Protein AF-A0A2V7GHP2-F1 (afdb_monomer)

Nearest PDB structures (foldseek):
  1qu7-assembly1_A  TM=2.748E-01  e=6.107E+00  Escherichia coli

Foldseek 3Di:
DLQDCPPDPDPVSVVVNVLVVLVVVLVVLVCVLCVLVPNNPDDDDDAFPVVVVCVVCQVVDDVLVCLLVQLLVLLLVLLVLVLVLVCLCVVCVVPVPSSVSNNVSSLSSNQSSQQSNQVSVVVADPVSVVVNLVVNLVVLVVNLVSPPCDVVRDPSVVSSVCSSVDAPVVDDPVSVVSHDHPPVSPD

pLDDT: mean 87.15, std 10.33, range [48.88, 97.75]

Structure (mmCIF, N/CA/C/O backbone):
data_AF-A0A2V7GHP2-F1
#
_entry.id   AF-A0A2V7GHP2-F1
#
loop_
_atom_site.group_PDB
_atom_site.id
_atom_site.type_symbol
_atom_site.label_atom_id
_atom_site.label_alt_id
_atom_site.label_comp_id
_atom_site.label_asym_id
_atom_site.label_entity_id
_atom_site.label_seq_id
_atom_site.pdbx_PDB_ins_code
_atom_site.Cartn_x
_atom_site.Cartn_y
_atom_site.Cartn_z
_atom_site.occupancy
_atom_site.B_iso_or_equiv
_atom_site.auth_seq_id
_atom_site.auth_comp_id
_atom_site.auth_asym_id
_atom_site.auth_atom_id
_atom_site.pdbx_PDB_model_num
ATOM 1 N N . GLY A 1 1 ? 23.675 -11.929 -5.527 1.00 48.88 1 GLY A N 1
ATOM 2 C CA . GLY A 1 1 ? 23.362 -10.934 -4.486 1.00 48.88 1 GLY A CA 1
ATOM 3 C C . GLY A 1 1 ? 23.029 -9.629 -5.164 1.00 48.88 1 GLY A C 1
ATOM 4 O O . GLY A 1 1 ? 23.663 -9.312 -6.161 1.00 48.88 1 GLY A O 1
ATOM 5 N N . THR A 1 2 ? 22.012 -8.920 -4.693 1.00 55.50 2 THR A N 1
ATOM 6 C CA . THR A 1 2 ? 21.591 -7.634 -5.261 1.00 55.50 2 THR A CA 1
ATOM 7 C C . THR A 1 2 ? 22.578 -6.547 -4.776 1.00 55.50 2 THR A C 1
ATOM 9 O O . THR A 1 2 ? 22.763 -6.448 -3.565 1.00 55.50 2 THR A O 1
ATOM 12 N N . PRO A 1 3 ? 23.215 -5.739 -5.653 1.00 61.81 3 PRO A N 1
ATOM 13 C CA . PRO A 1 3 ? 24.333 -4.842 -5.295 1.00 61.81 3 PRO A CA 1
ATOM 14 C C . PRO A 1 3 ? 23.950 -3.754 -4.278 1.00 61.81 3 PRO A C 1
ATOM 16 O O . PRO A 1 3 ? 22.781 -3.378 -4.195 1.00 61.81 3 PRO A O 1
ATOM 19 N N . SER A 1 4 ? 24.905 -3.225 -3.511 1.00 79.69 4 SER A N 1
ATOM 20 C CA . SER A 1 4 ? 24.656 -2.065 -2.633 1.00 79.69 4 SER A CA 1
ATOM 21 C C . SER A 1 4 ? 24.368 -0.780 -3.437 1.00 79.69 4 SER A C 1
ATOM 23 O O . SER A 1 4 ? 24.469 -0.759 -4.667 1.00 79.69 4 SER A O 1
ATOM 25 N N . ILE A 1 5 ? 23.999 0.321 -2.770 1.00 81.56 5 ILE A N 1
ATOM 26 C CA . ILE A 1 5 ? 23.594 1.557 -3.462 1.00 81.56 5 ILE A CA 1
ATOM 27 C C . ILE A 1 5 ? 24.721 2.341 -4.169 1.00 81.56 5 ILE A C 1
ATOM 29 O O . ILE A 1 5 ? 24.547 2.708 -5.324 1.00 81.56 5 ILE A O 1
ATOM 33 N N . ALA A 1 6 ? 25.850 2.704 -3.558 1.00 84.81 6 ALA A N 1
ATOM 34 C CA . ALA A 1 6 ? 26.977 1.809 -3.375 1.00 84.81 6 ALA A CA 1
ATOM 35 C C . ALA A 1 6 ? 27.541 1.393 -4.743 1.00 84.81 6 ALA A C 1
ATOM 37 O O . ALA A 1 6 ? 28.169 2.158 -5.475 1.00 84.81 6 ALA A O 1
ATOM 38 N N . GLU A 1 7 ? 27.248 0.149 -5.082 1.00 86.12 7 GLU A N 1
ATOM 39 C CA . GLU A 1 7 ? 27.735 -0.557 -6.262 1.00 86.12 7 GLU A CA 1
ATOM 40 C C . GLU A 1 7 ? 26.733 -0.533 -7.430 1.00 86.12 7 GLU A C 1
ATOM 42 O O . GLU A 1 7 ? 26.947 -1.211 -8.437 1.00 86.12 7 GLU A O 1
ATOM 47 N N . SER A 1 8 ? 25.631 0.217 -7.311 1.00 84.88 8 SER A N 1
ATOM 48 C CA . SER A 1 8 ? 24.597 0.303 -8.347 1.00 84.88 8 SER A CA 1
ATOM 49 C C . SER A 1 8 ? 25.113 1.082 -9.560 1.00 84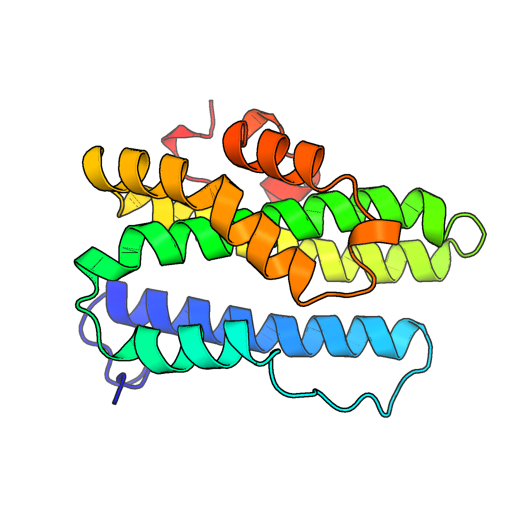.88 8 SER A C 1
ATOM 51 O O . SER A 1 8 ? 25.482 2.257 -9.459 1.00 84.88 8 SER A O 1
ATOM 53 N N . LYS A 1 9 ? 25.111 0.435 -10.727 1.00 88.31 9 LYS A N 1
ATOM 54 C CA . LYS A 1 9 ? 25.668 0.955 -11.986 1.00 88.31 9 LYS A CA 1
ATOM 55 C C . LYS A 1 9 ? 24.617 1.635 -12.854 1.00 88.31 9 LYS A C 1
ATOM 57 O O . LYS A 1 9 ? 24.959 2.469 -13.688 1.00 88.31 9 LYS A O 1
ATOM 62 N N . THR A 1 10 ? 23.346 1.298 -12.657 1.00 85.50 10 THR A N 1
ATOM 63 C CA . THR A 1 10 ? 22.227 1.835 -13.438 1.00 85.50 10 THR A CA 1
ATOM 64 C C . THR A 1 10 ? 21.238 2.599 -12.562 1.00 85.50 10 THR A C 1
ATOM 66 O O . THR A 1 10 ? 21.109 2.353 -11.362 1.00 85.50 10 THR A O 1
ATOM 69 N N . THR A 1 11 ? 20.490 3.519 -13.173 1.00 84.25 11 THR A N 1
ATOM 70 C CA . THR A 1 11 ? 19.401 4.240 -12.498 1.00 84.25 11 THR A CA 1
ATOM 71 C C . THR A 1 11 ? 18.350 3.278 -11.944 1.00 84.25 11 THR A C 1
ATOM 73 O O . THR A 1 11 ? 17.910 3.450 -10.813 1.00 84.25 11 THR A O 1
ATOM 76 N N . ASN A 1 12 ? 18.007 2.220 -12.684 1.00 79.62 12 ASN A N 1
ATOM 77 C CA . ASN A 1 12 ? 17.025 1.227 -12.242 1.00 79.62 12 ASN A CA 1
ATOM 78 C C . ASN A 1 12 ? 17.490 0.456 -10.999 1.00 79.62 12 ASN A C 1
ATOM 80 O O . ASN A 1 12 ? 16.686 0.196 -10.107 1.00 79.62 12 ASN A O 1
ATOM 84 N N . GLU A 1 13 ? 18.782 0.125 -10.901 1.00 79.25 13 GLU A N 1
ATOM 85 C CA . GLU A 1 13 ? 19.341 -0.504 -9.697 1.00 79.25 13 GLU A CA 1
ATOM 86 C C . GLU A 1 13 ? 19.253 0.425 -8.484 1.00 79.25 13 GLU A C 1
ATOM 88 O O . GLU A 1 13 ? 18.876 -0.029 -7.404 1.00 79.25 13 GLU A O 1
ATOM 93 N N . LYS A 1 14 ? 19.528 1.725 -8.668 1.00 83.38 14 LYS A N 1
ATOM 94 C CA . LYS A 1 14 ? 19.393 2.732 -7.604 1.00 83.38 14 LYS A CA 1
ATOM 95 C C . LYS A 1 14 ? 17.941 2.905 -7.167 1.00 83.38 14 LYS A C 1
ATOM 97 O O . LYS A 1 14 ? 17.670 2.843 -5.975 1.00 83.38 14 LYS A O 1
ATOM 102 N N . ILE A 1 15 ? 17.007 3.051 -8.109 1.00 83.19 15 ILE A N 1
ATOM 103 C CA . ILE A 1 15 ? 15.566 3.145 -7.816 1.00 83.19 15 ILE A CA 1
ATOM 104 C C . ILE A 1 15 ? 15.100 1.906 -7.043 1.00 83.19 15 ILE A C 1
ATOM 106 O O . ILE A 1 15 ? 14.440 2.029 -6.019 1.00 83.19 15 ILE A O 1
ATOM 110 N N . SER A 1 16 ? 15.519 0.710 -7.467 1.00 80.31 16 SER A N 1
ATOM 111 C CA . SER A 1 16 ? 15.202 -0.526 -6.746 1.00 80.31 16 SER A CA 1
ATOM 112 C C . SER A 1 16 ? 15.765 -0.557 -5.318 1.00 80.31 16 SER A C 1
ATOM 114 O O . SER A 1 16 ? 15.194 -1.254 -4.481 1.00 80.31 16 SER A O 1
ATOM 116 N N . ARG A 1 17 ? 16.871 0.148 -5.023 1.00 83.50 17 ARG A N 1
ATOM 117 C CA . ARG A 1 17 ? 17.386 0.289 -3.650 1.00 83.50 17 ARG A CA 1
ATOM 118 C C . ARG A 1 17 ? 16.545 1.238 -2.816 1.00 83.50 17 ARG A C 1
ATOM 120 O O . ARG A 1 17 ? 16.277 0.907 -1.671 1.00 83.50 17 ARG A O 1
ATOM 127 N N . TYR A 1 18 ? 16.157 2.382 -3.375 1.00 86.19 18 TYR A N 1
ATOM 128 C CA . TYR A 1 18 ? 15.305 3.339 -2.671 1.00 86.19 18 TYR A CA 1
ATOM 129 C C . TYR A 1 18 ? 13.958 2.719 -2.311 1.00 86.19 18 TYR A C 1
ATOM 131 O O . TYR A 1 18 ? 13.606 2.740 -1.140 1.00 86.19 18 TYR A O 1
ATOM 139 N N . HIS A 1 19 ? 13.320 2.031 -3.260 1.00 86.25 19 HIS A N 1
ATOM 140 C CA . HIS A 1 19 ? 12.099 1.268 -3.001 1.00 86.25 19 HIS A CA 1
ATOM 141 C C . HIS A 1 19 ? 12.289 0.258 -1.854 1.00 86.25 19 HIS A C 1
ATOM 143 O O . HIS A 1 19 ? 11.513 0.244 -0.914 1.00 86.25 19 HIS A O 1
ATOM 149 N N . LEU A 1 20 ? 13.385 -0.517 -1.833 1.00 84.00 20 LEU A N 1
ATOM 150 C CA . LEU A 1 20 ? 13.655 -1.437 -0.714 1.00 84.00 20 LEU A CA 1
ATOM 151 C C . LEU A 1 20 ? 13.844 -0.719 0.639 1.00 84.00 20 LEU A C 1
ATOM 153 O O . LEU A 1 20 ? 13.504 -1.275 1.682 1.00 84.00 20 LEU A O 1
ATOM 157 N N . CYS A 1 21 ? 14.421 0.483 0.645 1.00 85.50 21 CYS A N 1
ATOM 158 C CA . CYS A 1 21 ? 14.530 1.287 1.861 1.00 85.50 21 CYS A CA 1
ATOM 159 C C . CYS A 1 21 ? 13.159 1.796 2.331 1.00 85.50 21 CYS A C 1
ATOM 161 O O . CYS A 1 21 ? 12.923 1.818 3.536 1.00 85.50 21 CYS A O 1
ATOM 163 N N . GLU A 1 22 ? 12.270 2.175 1.410 1.00 89.38 22 GLU A N 1
ATOM 164 C CA . GLU A 1 22 ? 10.888 2.587 1.706 1.00 89.38 22 GLU A CA 1
ATOM 165 C C . GLU A 1 22 ? 10.101 1.431 2.344 1.00 89.38 22 GLU A C 1
ATOM 167 O O . GLU A 1 22 ? 9.563 1.605 3.436 1.00 89.38 22 GLU A O 1
ATOM 172 N N . GLU A 1 23 ? 10.190 0.217 1.789 1.00 87.31 23 GLU A N 1
ATOM 173 C CA . GLU A 1 23 ? 9.604 -0.996 2.395 1.00 87.31 23 GLU A CA 1
ATOM 174 C C . GLU A 1 23 ? 10.081 -1.220 3.843 1.00 87.31 23 GLU A C 1
ATOM 176 O O . GLU A 1 23 ? 9.317 -1.594 4.736 1.00 87.31 23 GLU A O 1
ATOM 181 N N . PHE A 1 24 ? 11.366 -0.966 4.121 1.00 85.25 24 PHE A N 1
ATOM 182 C CA . PHE A 1 24 ? 11.898 -1.062 5.483 1.00 85.25 24 PHE A CA 1
ATOM 183 C C . PHE A 1 24 ? 11.354 0.047 6.396 1.00 85.25 24 PHE A C 1
ATOM 185 O O . PHE A 1 24 ? 11.076 -0.191 7.576 1.00 85.25 24 PHE A O 1
ATOM 192 N N . CYS A 1 25 ? 11.175 1.258 5.866 1.00 89.06 25 CYS A N 1
ATOM 193 C CA . CYS A 1 25 ? 10.525 2.348 6.586 1.00 89.06 25 CYS A CA 1
ATOM 194 C C . CYS A 1 25 ? 9.072 2.003 6.941 1.00 89.06 25 CYS A C 1
ATOM 196 O O . CYS A 1 25 ? 8.649 2.325 8.052 1.00 89.06 25 CYS A O 1
ATOM 198 N N . HIS A 1 26 ? 8.337 1.295 6.080 1.00 93.75 26 HIS A N 1
ATOM 199 C CA . HIS A 1 26 ? 6.962 0.869 6.374 1.00 93.75 26 HIS A CA 1
ATOM 200 C C . HIS A 1 26 ? 6.893 -0.068 7.577 1.00 93.75 26 HIS A C 1
ATOM 202 O O . HIS A 1 26 ? 6.037 0.116 8.438 1.00 93.75 26 HIS A O 1
ATOM 208 N N . VAL A 1 27 ? 7.844 -0.998 7.728 1.00 89.50 27 VAL A N 1
ATOM 209 C CA . VAL A 1 27 ? 7.931 -1.862 8.926 1.00 89.50 27 VAL A CA 1
ATOM 210 C C . VAL A 1 27 ? 8.040 -1.026 10.205 1.00 89.50 27 VAL A C 1
ATOM 212 O O . VAL A 1 27 ? 7.376 -1.316 11.205 1.00 89.50 27 VAL A O 1
ATOM 215 N N . ARG A 1 28 ? 8.835 0.051 10.178 1.00 92.19 28 ARG A N 1
ATOM 216 C CA . ARG A 1 28 ? 8.920 1.001 11.297 1.00 92.19 28 ARG A CA 1
ATOM 217 C C . ARG A 1 28 ? 7.588 1.725 11.518 1.00 92.19 28 ARG A C 1
ATOM 219 O O . ARG A 1 28 ? 7.190 1.879 12.668 1.00 92.19 28 ARG A O 1
ATOM 226 N N . LEU A 1 29 ? 6.904 2.166 10.462 1.00 95.06 29 LEU A N 1
ATOM 227 C CA . LEU A 1 29 ? 5.612 2.855 10.576 1.00 95.06 29 LEU A CA 1
ATOM 228 C C . LEU A 1 29 ? 4.524 1.943 11.155 1.00 95.06 29 LEU A C 1
ATOM 230 O O . LEU A 1 29 ? 3.815 2.356 12.070 1.00 95.06 29 LEU A O 1
ATOM 234 N N . PHE A 1 30 ? 4.451 0.681 10.728 1.00 94.00 30 PHE A N 1
ATOM 235 C CA . PHE A 1 30 ? 3.553 -0.299 11.342 1.00 94.00 30 PHE A CA 1
ATOM 236 C C . PHE A 1 30 ? 3.884 -0.553 12.814 1.00 94.00 30 PHE A C 1
ATOM 238 O O . PHE A 1 30 ? 2.980 -0.670 13.639 1.00 94.00 30 PHE A O 1
ATOM 245 N N . HIS A 1 31 ? 5.169 -0.587 13.172 1.00 92.44 31 HIS A N 1
ATOM 246 C CA . HIS A 1 31 ? 5.562 -0.663 14.576 1.00 92.44 31 HIS A CA 1
ATOM 247 C C . HIS A 1 31 ? 5.062 0.551 15.376 1.00 92.44 31 HIS A C 1
ATOM 249 O O . HIS A 1 31 ? 4.515 0.390 16.463 1.00 92.44 31 HIS A O 1
ATOM 255 N N . GLU A 1 32 ? 5.160 1.762 14.828 1.00 94.75 32 GLU A N 1
ATOM 256 C CA . GLU A 1 32 ? 4.612 2.964 15.471 1.00 94.75 32 GLU A CA 1
ATOM 257 C C . GLU A 1 32 ? 3.070 2.953 15.554 1.00 94.75 32 GLU A C 1
ATOM 259 O O . GLU A 1 32 ? 2.507 3.450 16.534 1.00 94.75 32 GLU A O 1
ATOM 264 N N . ILE A 1 33 ? 2.375 2.315 14.602 1.00 95.56 33 ILE A N 1
ATOM 265 C CA . ILE A 1 33 ? 0.929 2.054 14.707 1.00 95.56 33 ILE A CA 1
ATOM 266 C C . ILE A 1 33 ? 0.639 1.180 15.935 1.00 95.56 33 ILE A C 1
ATOM 268 O O . ILE A 1 33 ? -0.208 1.545 16.746 1.00 95.56 33 ILE A O 1
ATOM 272 N N . PHE A 1 34 ? 1.373 0.082 16.147 1.00 94.06 34 PHE A N 1
ATOM 273 C CA . PHE A 1 34 ? 1.200 -0.755 17.344 1.00 94.06 34 PHE A CA 1
ATOM 274 C C . PHE A 1 34 ? 1.452 0.016 18.646 1.00 94.06 34 PHE A C 1
ATOM 276 O O . PHE A 1 34 ? 0.693 -0.112 19.611 1.00 94.06 34 PHE A O 1
ATOM 283 N N . ARG A 1 35 ? 2.470 0.878 18.664 1.00 93.94 35 ARG A N 1
ATOM 284 C CA . ARG A 1 35 ? 2.797 1.705 19.835 1.00 93.94 35 ARG A CA 1
ATOM 285 C C . ARG A 1 35 ? 1.736 2.749 20.163 1.00 93.94 35 ARG A C 1
ATOM 287 O O . ARG A 1 35 ? 1.611 3.116 21.329 1.00 93.94 35 ARG A O 1
ATOM 294 N N . THR A 1 36 ? 0.929 3.163 19.185 1.00 94.44 36 THR A N 1
ATOM 295 C CA . THR A 1 36 ? -0.254 4.012 19.428 1.00 94.44 36 THR A CA 1
ATOM 296 C C . THR A 1 36 ? -1.240 3.335 20.390 1.00 94.44 36 THR A C 1
ATOM 298 O O . THR A 1 36 ? -1.906 4.014 21.161 1.00 94.44 36 THR A O 1
ATOM 301 N N . PHE A 1 37 ? -1.263 1.998 20.418 1.00 94.06 37 PHE A N 1
ATOM 302 C CA . PHE A 1 37 ? -2.089 1.185 21.319 1.00 94.06 37 PHE A CA 1
ATOM 303 C C . PHE A 1 37 ? -1.303 0.591 22.498 1.00 94.06 37 PHE A C 1
ATOM 305 O O . PHE A 1 37 ? -1.755 -0.371 23.116 1.00 94.06 37 PHE A O 1
ATOM 312 N N . HIS A 1 38 ? -0.112 1.120 22.800 1.00 93.06 38 HIS A N 1
ATOM 313 C CA . HIS A 1 38 ? 0.788 0.602 23.842 1.00 93.06 38 HIS A CA 1
ATOM 314 C C . HIS A 1 38 ? 1.217 -0.864 23.638 1.00 93.06 38 HIS A C 1
ATOM 316 O O . HIS A 1 38 ? 1.559 -1.574 24.587 1.00 93.06 38 HIS A O 1
ATOM 322 N N . LEU A 1 39 ? 1.226 -1.333 22.387 1.00 91.88 39 LEU A N 1
ATOM 323 C CA . LEU A 1 39 ? 1.694 -2.668 22.024 1.00 91.88 39 LEU A CA 1
ATOM 324 C C . LEU A 1 39 ? 3.194 -2.630 21.688 1.00 91.88 39 LEU A C 1
ATOM 326 O O . LEU A 1 39 ? 3.600 -2.791 20.542 1.00 91.88 39 LEU A O 1
ATOM 330 N N . ASP A 1 40 ? 4.040 -2.427 22.701 1.00 88.62 40 ASP A N 1
ATOM 331 C CA . ASP A 1 40 ? 5.496 -2.241 22.525 1.00 88.62 40 ASP A CA 1
ATOM 332 C C . ASP A 1 40 ? 6.290 -3.543 22.287 1.00 88.62 40 ASP A C 1
ATOM 334 O O . ASP A 1 40 ? 7.514 -3.522 22.155 1.00 88.62 40 ASP A O 1
ATOM 338 N N . ARG A 1 41 ? 5.625 -4.704 22.309 1.00 85.06 41 ARG A N 1
ATOM 339 C CA . ARG A 1 41 ? 6.272 -6.031 22.271 1.00 85.06 41 ARG A CA 1
ATOM 340 C C . ARG A 1 41 ? 5.683 -6.949 21.206 1.00 85.06 41 ARG A C 1
ATOM 342 O O . ARG A 1 41 ? 5.621 -8.160 21.401 1.00 85.06 41 ARG A O 1
ATOM 349 N N . VAL A 1 42 ? 5.207 -6.375 20.105 1.00 82.31 42 VAL A N 1
ATOM 350 C CA . VAL A 1 42 ? 4.692 -7.164 18.983 1.00 82.31 42 VAL A CA 1
ATOM 351 C C . VAL A 1 42 ? 5.853 -7.876 18.298 1.00 82.31 42 VAL A C 1
ATOM 353 O O . VAL A 1 42 ? 6.819 -7.249 17.865 1.00 82.31 42 VAL A O 1
ATOM 356 N N . GLU A 1 43 ? 5.751 -9.197 18.194 1.00 81.19 43 GLU A N 1
ATOM 357 C CA . GLU A 1 43 ? 6.683 -10.002 17.415 1.00 81.19 43 GLU A CA 1
ATOM 358 C C . GLU A 1 43 ? 6.176 -10.142 15.981 1.00 81.19 43 GLU A C 1
ATOM 360 O O . GLU A 1 43 ? 5.043 -10.560 15.732 1.00 81.19 43 GLU A O 1
ATOM 365 N N . TRP A 1 44 ? 7.041 -9.821 15.023 1.00 75.75 44 TRP A N 1
ATOM 366 C CA . TRP A 1 44 ? 6.773 -10.070 13.615 1.00 75.75 44 TRP A CA 1
ATOM 367 C C . TRP A 1 44 ? 6.816 -11.571 13.346 1.00 75.75 44 TRP A C 1
ATOM 369 O O . TRP A 1 44 ? 7.875 -12.200 13.401 1.00 75.75 44 TRP A O 1
ATOM 379 N N . VAL A 1 45 ? 5.658 -12.153 13.046 1.00 75.12 45 VAL A N 1
ATOM 380 C CA . VAL A 1 45 ? 5.566 -13.562 12.663 1.00 75.12 45 VAL A CA 1
ATOM 381 C C . VAL A 1 45 ? 5.878 -13.742 11.173 1.00 75.12 45 VAL A C 1
ATOM 383 O O . VAL A 1 45 ? 5.604 -12.849 10.368 1.00 75.12 45 VAL A O 1
ATOM 386 N N . PRO A 1 46 ? 6.447 -14.892 10.765 1.00 68.56 46 PRO A N 1
ATOM 387 C CA . PRO A 1 46 ? 6.657 -15.186 9.355 1.00 68.56 46 PRO A CA 1
ATOM 388 C C . PRO A 1 46 ? 5.341 -15.160 8.574 1.00 68.56 46 PRO A C 1
ATOM 390 O O . PRO A 1 46 ? 4.289 -15.523 9.100 1.00 68.56 46 PRO A O 1
ATOM 393 N N . LEU A 1 47 ? 5.427 -14.813 7.287 1.00 66.12 47 LEU A N 1
ATOM 394 C CA . LEU A 1 47 ? 4.302 -14.904 6.357 1.00 66.12 47 LEU A CA 1
ATOM 395 C C . LEU A 1 47 ? 3.641 -16.292 6.407 1.00 66.12 47 LEU A C 1
ATOM 397 O O . LEU A 1 47 ? 4.311 -17.315 6.596 1.00 66.12 47 LEU A O 1
ATOM 401 N N . GLY A 1 48 ? 2.328 -16.323 6.161 1.00 68.19 48 GLY A N 1
ATOM 402 C CA . GLY A 1 48 ? 1.549 -17.554 6.034 1.00 68.19 48 GLY A CA 1
ATOM 403 C C . GLY A 1 48 ? 2.173 -18.557 5.055 1.00 68.19 48 GLY A C 1
ATOM 404 O O . GLY A 1 48 ? 2.967 -18.211 4.175 1.00 68.19 48 GLY A O 1
ATOM 405 N N . LYS A 1 49 ? 1.825 -19.843 5.199 1.00 71.38 49 LYS A N 1
ATOM 406 C CA . LYS A 1 49 ? 2.447 -20.955 4.446 1.00 71.38 49 LYS A CA 1
ATOM 407 C C . LYS A 1 49 ? 2.430 -20.745 2.926 1.00 71.38 49 LYS A C 1
ATOM 409 O O . LYS A 1 49 ? 3.350 -21.206 2.246 1.00 71.38 49 LYS A O 1
ATOM 414 N N . TRP A 1 50 ? 1.398 -20.086 2.398 1.00 68.19 50 TRP A N 1
ATOM 415 C CA . TRP A 1 50 ? 1.255 -19.822 0.970 1.00 68.19 50 TRP A CA 1
ATOM 416 C C . TRP A 1 50 ? 2.088 -18.628 0.524 1.00 68.19 50 TRP A C 1
ATOM 418 O O . TRP A 1 50 ? 2.925 -18.794 -0.370 1.00 68.19 50 TRP A O 1
ATOM 428 N N . MET A 1 51 ? 1.962 -17.478 1.192 1.00 67.50 51 MET A N 1
ATOM 429 C CA . MET A 1 51 ? 2.813 -16.322 0.894 1.00 67.50 51 MET A CA 1
ATOM 430 C C . MET A 1 51 ? 4.305 -16.638 1.050 1.00 67.50 51 MET A C 1
ATOM 432 O O . MET A 1 51 ? 5.093 -16.368 0.143 1.00 67.50 51 MET A O 1
ATOM 436 N N . GLY A 1 52 ? 4.701 -17.341 2.112 1.00 70.56 52 GLY A N 1
ATOM 437 C CA . GLY A 1 52 ? 6.088 -17.775 2.304 1.00 70.56 52 GLY A CA 1
ATOM 438 C C . GLY A 1 52 ? 6.617 -18.687 1.184 1.00 70.56 52 GLY A C 1
ATOM 439 O O . GLY A 1 52 ? 7.817 -18.687 0.898 1.00 70.56 52 GLY A O 1
ATOM 440 N N . ARG A 1 53 ? 5.744 -19.447 0.507 1.00 67.12 53 ARG A N 1
ATOM 441 C CA . ARG A 1 53 ? 6.114 -20.262 -0.662 1.00 67.12 53 ARG A CA 1
ATOM 442 C C . ARG A 1 53 ? 6.296 -19.398 -1.912 1.00 67.12 53 ARG A C 1
ATOM 444 O O . ARG A 1 53 ? 7.267 -19.608 -2.634 1.00 67.12 53 ARG A O 1
ATOM 451 N N . ILE A 1 54 ? 5.418 -18.421 -2.141 1.00 65.56 54 ILE A N 1
ATOM 452 C CA . ILE A 1 54 ? 5.520 -17.479 -3.269 1.00 65.56 54 ILE A CA 1
ATOM 453 C C . ILE A 1 54 ? 6.804 -16.653 -3.163 1.00 65.56 54 ILE A C 1
ATOM 455 O O . ILE A 1 54 ? 7.588 -16.624 -4.113 1.00 65.56 54 ILE A O 1
ATOM 459 N N . TYR A 1 55 ? 7.080 -16.084 -1.987 1.00 64.50 55 TYR A N 1
ATOM 460 C CA . TYR A 1 55 ? 8.287 -15.289 -1.735 1.00 64.50 55 TYR A CA 1
ATOM 461 C C . TYR A 1 55 ? 9.587 -16.076 -1.922 1.00 64.50 55 TYR A C 1
ATOM 463 O O . TYR A 1 55 ? 10.608 -15.501 -2.284 1.00 64.50 55 TYR A O 1
ATOM 471 N N . ARG A 1 56 ? 9.571 -17.398 -1.719 1.00 67.38 56 ARG A N 1
ATOM 472 C CA . ARG A 1 56 ? 10.746 -18.255 -1.945 1.00 67.38 56 ARG A CA 1
ATOM 473 C C . ARG A 1 56 ? 11.013 -18.521 -3.425 1.00 67.38 56 ARG A C 1
ATOM 475 O O . ARG A 1 56 ? 12.157 -18.735 -3.809 1.00 67.38 56 ARG A O 1
ATOM 482 N N . ILE A 1 57 ? 9.958 -18.541 -4.232 1.00 62.34 57 ILE A N 1
ATOM 483 C CA . ILE A 1 57 ? 10.016 -18.834 -5.667 1.00 62.34 57 ILE A CA 1
ATOM 484 C C . ILE A 1 57 ? 10.316 -17.554 -6.467 1.00 62.34 57 ILE A C 1
ATOM 486 O O . ILE A 1 57 ? 11.015 -17.602 -7.477 1.00 62.34 57 ILE A O 1
ATOM 490 N N . PHE A 1 58 ? 9.841 -16.405 -5.978 1.00 63.75 58 PHE A N 1
ATOM 491 C CA . PHE A 1 58 ? 9.984 -15.077 -6.585 1.00 63.75 58 PHE A CA 1
ATOM 492 C C . PHE A 1 58 ? 11.409 -14.717 -7.066 1.00 63.75 58 PHE A C 1
ATOM 494 O O . PHE A 1 58 ? 11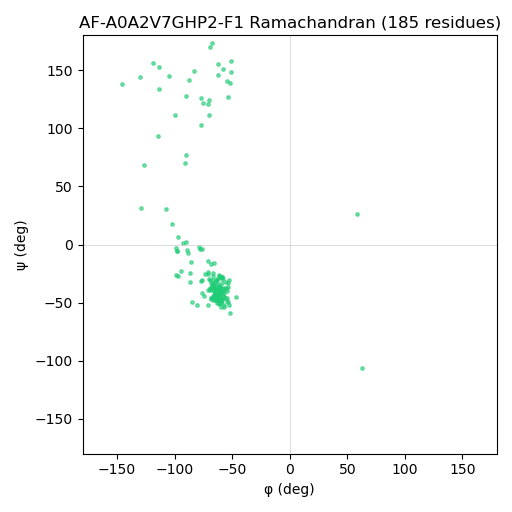.543 -14.248 -8.196 1.00 63.75 58 PHE A O 1
ATOM 501 N N . PRO A 1 59 ? 12.488 -14.957 -6.288 1.00 62.69 59 PRO A N 1
ATOM 502 C CA . PRO A 1 59 ? 13.853 -14.583 -6.673 1.00 62.69 59 PRO A CA 1
ATOM 503 C C . PRO A 1 59 ? 14.440 -15.426 -7.812 1.00 62.69 59 PRO A C 1
ATOM 505 O O . PRO A 1 59 ? 15.481 -15.070 -8.361 1.00 62.69 59 PRO A O 1
ATOM 508 N N . SER A 1 60 ? 13.822 -16.563 -8.142 1.00 61.19 60 SER A N 1
ATOM 509 C CA . SER A 1 60 ? 14.343 -17.517 -9.128 1.00 61.19 60 SER A CA 1
ATOM 510 C C . SER A 1 60 ? 13.888 -17.234 -10.562 1.00 61.19 60 SER A C 1
ATOM 512 O O . SER A 1 60 ? 14.339 -17.916 -11.481 1.00 61.19 60 SER A O 1
ATOM 514 N N . PHE A 1 61 ? 13.015 -16.245 -10.778 1.00 60.22 61 PHE A N 1
ATOM 515 C CA . PHE A 1 61 ? 12.455 -15.930 -12.092 1.00 60.22 61 PHE A CA 1
ATOM 516 C C . PHE A 1 61 ? 13.068 -14.660 -12.711 1.00 60.22 61 PHE A C 1
ATOM 518 O O . PHE A 1 61 ? 13.347 -13.692 -12.001 1.00 60.22 61 PHE A O 1
ATOM 525 N N . PRO A 1 62 ? 13.249 -14.616 -14.047 1.00 70.31 62 PRO A N 1
ATOM 526 C CA . PRO A 1 62 ? 13.674 -13.413 -14.760 1.00 70.31 62 PRO A CA 1
ATOM 527 C C . PRO A 1 62 ? 12.772 -12.204 -14.479 1.00 70.31 62 PRO A C 1
ATOM 529 O O . PRO A 1 62 ? 11.547 -12.324 -14.482 1.00 70.31 62 PRO A O 1
ATOM 532 N N . GLY A 1 63 ? 13.365 -11.013 -14.343 1.00 64.19 63 GLY A N 1
ATOM 533 C CA . GLY A 1 63 ? 12.641 -9.783 -13.989 1.00 64.19 63 GLY A CA 1
ATOM 534 C C . GLY A 1 63 ? 11.443 -9.464 -14.892 1.00 64.19 63 GLY A C 1
ATOM 535 O O . GLY A 1 63 ? 10.405 -9.058 -14.390 1.00 64.19 63 GLY A O 1
ATOM 536 N N . ALA A 1 64 ? 11.527 -9.744 -16.197 1.00 63.81 64 ALA A N 1
ATOM 537 C CA . ALA A 1 64 ? 10.418 -9.532 -17.136 1.00 63.81 64 ALA A CA 1
ATOM 538 C C . ALA A 1 64 ? 9.172 -10.393 -16.836 1.00 63.81 64 ALA A C 1
ATOM 540 O O . ALA A 1 64 ? 8.053 -9.966 -17.112 1.00 63.81 64 ALA A O 1
ATOM 541 N N . ILE A 1 65 ? 9.359 -11.585 -16.257 1.00 71.44 65 ILE A N 1
ATOM 542 C CA . ILE A 1 65 ? 8.268 -12.468 -15.813 1.00 71.44 65 ILE A CA 1
ATOM 543 C C . ILE A 1 65 ? 7.677 -11.956 -14.495 1.00 71.44 65 ILE A C 1
ATOM 545 O O . ILE A 1 65 ? 6.479 -12.086 -14.258 1.00 71.44 65 ILE A O 1
ATOM 549 N N . MET A 1 66 ? 8.509 -11.326 -13.666 1.00 80.56 66 MET A N 1
ATOM 550 C CA . MET A 1 66 ? 8.118 -10.822 -12.353 1.00 80.56 66 MET A CA 1
ATOM 551 C C . MET A 1 66 ? 7.505 -9.420 -12.387 1.00 80.56 66 MET A C 1
ATOM 553 O O . MET A 1 66 ? 6.854 -9.035 -11.422 1.00 80.56 66 MET A O 1
ATOM 557 N N . SER A 1 67 ? 7.640 -8.670 -13.486 1.00 85.06 67 SER A N 1
ATOM 558 C CA . SER A 1 67 ? 7.084 -7.315 -13.587 1.00 85.06 67 SER A CA 1
ATOM 559 C C . SER A 1 67 ? 5.557 -7.257 -13.407 1.00 85.06 67 SER A C 1
ATOM 561 O O . SER A 1 67 ? 5.114 -6.432 -12.606 1.00 85.06 67 SER A O 1
ATOM 563 N N . PRO A 1 68 ? 4.730 -8.098 -14.072 1.00 89.06 68 PRO A N 1
ATOM 564 C CA . PRO A 1 68 ? 3.287 -8.108 -13.826 1.00 89.06 68 PRO A CA 1
ATOM 565 C C . PRO A 1 68 ? 2.883 -8.466 -12.384 1.00 89.06 68 PRO A C 1
ATOM 567 O O . PRO A 1 68 ? 2.132 -7.686 -11.803 1.00 89.06 68 PRO A O 1
ATOM 570 N N . PRO A 1 69 ? 3.352 -9.572 -11.765 1.00 89.00 69 PRO A N 1
ATOM 571 C CA . PRO A 1 69 ? 2.963 -9.887 -10.393 1.00 89.00 69 PRO A CA 1
ATOM 572 C C . PRO A 1 69 ? 3.512 -8.874 -9.381 1.00 89.00 69 PRO A C 1
ATOM 574 O O . PRO A 1 69 ? 2.799 -8.550 -8.443 1.00 89.00 69 PRO A O 1
ATOM 577 N N . ALA A 1 70 ? 4.711 -8.311 -9.585 1.00 88.12 70 ALA A N 1
ATOM 578 C CA . ALA A 1 70 ? 5.222 -7.242 -8.722 1.00 88.12 70 ALA A CA 1
ATOM 579 C C . ALA A 1 70 ? 4.326 -5.995 -8.767 1.00 88.12 70 ALA A C 1
ATOM 581 O O . ALA A 1 70 ? 3.990 -5.456 -7.724 1.00 88.12 70 ALA A O 1
ATOM 582 N N . PHE A 1 71 ? 3.877 -5.579 -9.959 1.00 92.81 71 PH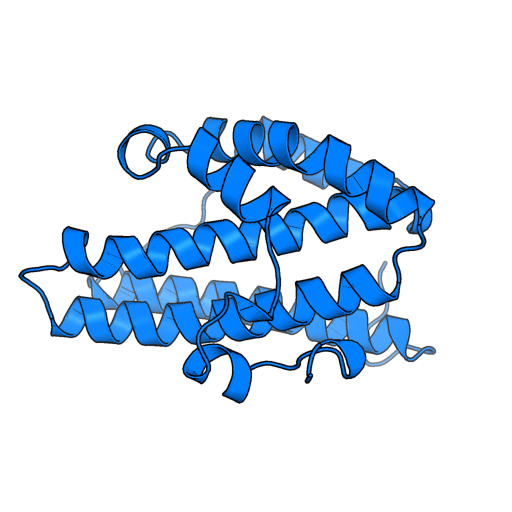E A N 1
ATOM 583 C CA . PHE A 1 71 ? 2.908 -4.485 -10.092 1.00 92.81 71 PHE A CA 1
ATOM 584 C C . PHE A 1 71 ? 1.588 -4.780 -9.363 1.00 92.81 71 PHE A C 1
ATOM 586 O O . PHE A 1 71 ? 1.038 -3.896 -8.714 1.00 92.81 71 PHE A O 1
ATOM 593 N N . VAL A 1 72 ? 1.076 -6.011 -9.469 1.00 94.25 72 VAL A N 1
ATOM 594 C CA . VAL A 1 72 ? -0.163 -6.401 -8.777 1.00 94.25 72 VAL A CA 1
ATOM 595 C C . VAL A 1 72 ? 0.019 -6.400 -7.262 1.00 94.25 72 VAL A C 1
ATOM 597 O O . VAL A 1 72 ? -0.925 -6.041 -6.569 1.00 94.25 72 VAL A O 1
ATOM 600 N N . THR A 1 73 ? 1.200 -6.752 -6.748 1.00 91.19 73 THR A N 1
ATOM 601 C CA . THR A 1 73 ? 1.493 -6.663 -5.312 1.00 91.19 73 THR A CA 1
ATOM 602 C C . THR A 1 73 ? 1.421 -5.221 -4.805 1.00 91.19 73 THR A C 1
ATOM 604 O O . THR A 1 73 ? 0.691 -5.006 -3.842 1.00 91.19 73 THR A O 1
ATOM 607 N N . GLU A 1 74 ? 2.053 -4.244 -5.476 1.00 93.88 74 GLU A N 1
ATOM 608 C CA . GLU A 1 74 ? 1.947 -2.830 -5.044 1.00 93.88 74 GLU A CA 1
ATOM 609 C C . GLU A 1 74 ? 0.483 -2.356 -5.105 1.00 93.88 74 GLU A C 1
ATOM 611 O O . GLU A 1 74 ? -0.046 -1.742 -4.185 1.00 93.88 74 GLU A O 1
ATOM 616 N N . LEU A 1 75 ? -0.228 -2.690 -6.193 1.00 95.75 75 LEU A N 1
ATOM 617 C CA . LEU A 1 75 ? -1.628 -2.290 -6.368 1.00 95.75 75 LEU A CA 1
ATOM 618 C C . LEU A 1 75 ? -2.538 -2.908 -5.298 1.00 95.75 75 LEU A C 1
ATOM 620 O O . LEU A 1 75 ? -3.476 -2.264 -4.823 1.00 95.75 75 LEU A O 1
ATOM 624 N N . MET A 1 76 ? -2.272 -4.159 -4.929 1.00 94.69 76 MET A N 1
ATOM 625 C CA . MET A 1 76 ? -2.958 -4.852 -3.847 1.00 94.69 76 MET A CA 1
ATOM 626 C C . MET A 1 76 ? -2.683 -4.176 -2.501 1.00 94.69 76 MET A C 1
ATOM 628 O O . MET A 1 76 ? -3.648 -3.919 -1.784 1.00 94.69 76 MET A O 1
ATOM 632 N N . GLY A 1 77 ? -1.421 -3.864 -2.181 1.00 93.25 77 GLY A N 1
ATOM 633 C CA . GLY A 1 77 ? -1.034 -3.150 -0.959 1.00 93.25 77 GLY A CA 1
ATOM 634 C C . GLY A 1 77 ? -1.733 -1.797 -0.856 1.00 93.25 77 GLY A C 1
ATOM 635 O O . GLY A 1 77 ? -2.491 -1.559 0.085 1.00 93.25 77 GLY A O 1
ATOM 636 N N . LEU A 1 78 ? -1.609 -0.974 -1.900 1.00 96.31 78 LEU A N 1
ATOM 637 C CA . LEU A 1 78 ? -2.289 0.316 -2.010 1.00 96.31 78 LEU A CA 1
ATOM 638 C C . LEU A 1 78 ? -3.805 0.200 -1.800 1.00 96.31 78 LEU A C 1
ATOM 640 O O . LEU A 1 78 ? -4.376 0.918 -0.980 1.00 96.31 78 LEU A O 1
ATOM 644 N N . THR A 1 79 ? -4.471 -0.704 -2.526 1.00 95.50 79 THR A N 1
ATOM 645 C CA . THR A 1 79 ? -5.932 -0.862 -2.416 1.00 95.50 79 THR A CA 1
ATOM 646 C C . THR A 1 79 ? -6.320 -1.311 -1.009 1.00 95.50 79 THR A C 1
ATOM 648 O O . THR A 1 79 ? -7.273 -0.793 -0.431 1.00 95.50 79 THR A O 1
ATOM 651 N N . PHE A 1 80 ? -5.562 -2.234 -0.421 1.00 95.31 80 PHE A N 1
ATOM 652 C CA . PHE A 1 80 ? -5.797 -2.705 0.937 1.00 95.31 80 PHE A CA 1
ATOM 653 C C . PHE A 1 80 ? -5.676 -1.573 1.966 1.00 95.31 80 PHE A C 1
ATOM 655 O O . PHE A 1 80 ? -6.579 -1.391 2.785 1.00 95.31 80 PHE A O 1
ATOM 662 N N . TYR A 1 81 ? -4.633 -0.745 1.881 1.00 96.19 81 TYR A N 1
ATOM 663 C CA . TYR A 1 81 ? -4.452 0.387 2.792 1.00 96.19 81 TYR A CA 1
ATOM 664 C C . TYR A 1 81 ? -5.502 1.486 2.604 1.00 96.19 81 TYR A C 1
ATOM 666 O O . TYR A 1 81 ? -5.963 2.050 3.594 1.00 96.19 81 TYR A O 1
ATOM 674 N N . LEU A 1 82 ? -5.966 1.742 1.376 1.00 95.62 82 LEU A N 1
ATOM 675 C CA . LEU A 1 82 ? -7.090 2.656 1.134 1.00 95.62 82 LEU A CA 1
ATOM 676 C C . LEU A 1 82 ? -8.387 2.165 1.796 1.00 95.62 82 LEU A C 1
ATOM 678 O O . LEU A 1 82 ? -9.178 2.971 2.287 1.00 95.62 82 LEU A O 1
ATOM 682 N N . HIS A 1 83 ? -8.617 0.850 1.825 1.00 95.56 83 HIS A N 1
ATOM 683 C CA . HIS A 1 83 ? -9.755 0.276 2.543 1.00 95.56 83 HIS A CA 1
ATOM 684 C C . HIS A 1 83 ? -9.575 0.372 4.060 1.00 95.56 83 HIS A C 1
ATOM 686 O O . HIS A 1 83 ? -10.537 0.705 4.751 1.00 95.56 83 HIS A O 1
ATOM 692 N N . ILE A 1 84 ? -8.359 0.151 4.575 1.00 95.81 84 ILE A N 1
ATOM 693 C CA . ILE A 1 84 ? -8.062 0.376 5.996 1.00 95.81 84 ILE A CA 1
ATOM 694 C C . ILE A 1 84 ? -8.332 1.834 6.373 1.00 95.81 84 ILE A C 1
ATOM 696 O O . ILE A 1 84 ? -9.036 2.051 7.352 1.00 95.81 84 ILE A O 1
ATOM 700 N N . ASP A 1 85 ? -7.856 2.820 5.602 1.00 95.69 85 ASP A N 1
ATOM 701 C CA . ASP A 1 85 ? -8.034 4.248 5.927 1.00 95.69 85 ASP A CA 1
ATOM 702 C C . ASP A 1 85 ? -9.511 4.622 6.129 1.00 95.69 85 ASP A C 1
ATOM 704 O O . ASP A 1 85 ? -9.841 5.372 7.051 1.00 95.69 85 ASP A O 1
ATOM 708 N N . ARG A 1 86 ? -10.408 4.045 5.315 1.00 94.12 86 ARG A N 1
ATOM 709 C CA . ARG A 1 86 ? -11.865 4.204 5.464 1.00 94.12 86 ARG A CA 1
ATOM 710 C C . ARG A 1 86 ? -12.387 3.519 6.728 1.00 94.12 86 ARG A C 1
ATOM 712 O O . ARG A 1 86 ? -13.138 4.129 7.482 1.00 94.12 86 ARG A O 1
ATOM 719 N N . LEU A 1 87 ? -11.956 2.284 6.991 1.00 95.19 87 LEU A N 1
ATOM 720 C CA . LEU A 1 87 ? -12.360 1.532 8.185 1.00 95.19 87 LEU A CA 1
ATOM 721 C C . LEU A 1 87 ? -11.937 2.208 9.492 1.00 95.19 87 LEU A C 1
ATOM 723 O O . LEU A 1 87 ? -12.607 2.020 10.505 1.00 95.19 87 LEU A O 1
ATOM 727 N N . LEU A 1 88 ? -10.870 3.016 9.490 1.00 95.81 88 LEU A N 1
ATOM 728 C CA . LEU A 1 88 ? -10.443 3.747 10.687 1.00 95.81 88 LEU A CA 1
ATOM 729 C C . LEU A 1 88 ? -11.549 4.659 11.246 1.00 95.81 88 LEU A C 1
ATOM 731 O O . LEU A 1 88 ? -11.586 4.878 12.456 1.00 95.81 88 LEU A O 1
ATOM 735 N N . ASP A 1 89 ? -12.454 5.180 10.407 1.00 95.50 89 ASP A N 1
ATOM 736 C CA . ASP A 1 89 ? -13.570 6.009 10.880 1.00 95.50 89 ASP A CA 1
ATOM 737 C C . ASP A 1 89 ? -14.599 5.215 11.686 1.00 95.50 89 ASP A C 1
ATOM 739 O O . ASP A 1 89 ? -15.175 5.761 12.628 1.00 95.50 89 ASP A O 1
ATOM 743 N N . GLU A 1 90 ? -14.795 3.942 11.344 1.00 94.19 90 GLU A N 1
ATOM 744 C CA . GLU A 1 90 ? -15.728 3.040 12.019 1.00 94.19 90 GLU A CA 1
ATOM 745 C C . GLU A 1 90 ? -15.084 2.397 13.251 1.00 94.19 90 GLU A C 1
ATOM 747 O O . GLU A 1 90 ? -15.646 2.446 14.345 1.00 94.19 90 GLU A O 1
ATOM 752 N N . VAL A 1 91 ? -13.880 1.839 13.093 1.00 92.88 91 VAL A N 1
ATOM 753 C CA . VAL A 1 91 ? -13.178 1.092 14.149 1.00 92.88 91 VAL A CA 1
ATOM 754 C C . VAL A 1 91 ? -12.789 2.002 15.313 1.00 92.88 91 VAL A C 1
ATOM 756 O O . VAL A 1 91 ? -12.953 1.618 16.467 1.00 92.88 91 VAL A O 1
ATOM 759 N N . PHE A 1 92 ? -12.332 3.223 15.024 1.00 95.38 92 PHE A N 1
ATOM 760 C CA . PHE A 1 92 ? -11.903 4.194 16.036 1.00 95.38 92 PHE A CA 1
ATOM 761 C C . PHE A 1 92 ? -12.900 5.346 16.199 1.00 95.38 92 PHE A C 1
ATOM 763 O O . PHE A 1 92 ? -12.517 6.470 16.537 1.00 95.38 92 PHE A O 1
ATOM 770 N N . ALA A 1 93 ? -14.194 5.088 15.972 1.00 95.44 93 ALA A N 1
ATOM 771 C CA . ALA A 1 93 ? -15.246 6.103 16.062 1.00 95.44 93 ALA A CA 1
ATOM 772 C C . ALA A 1 93 ? -15.271 6.825 17.425 1.00 95.44 93 ALA A C 1
ATOM 774 O O . ALA A 1 93 ? -15.583 8.014 17.495 1.00 95.44 93 ALA A O 1
ATOM 775 N N . THR A 1 94 ? -14.911 6.120 18.501 1.00 96.75 94 THR A N 1
ATOM 776 C CA . THR A 1 94 ? -14.868 6.640 19.877 1.00 96.75 94 THR A CA 1
ATOM 777 C C . THR A 1 94 ? -13.469 7.047 20.346 1.00 96.75 94 THR A C 1
ATOM 779 O O . THR A 1 94 ? -13.334 7.556 21.455 1.00 96.75 94 THR A O 1
ATOM 782 N N . GLU A 1 95 ? -12.433 6.847 19.527 1.00 96.31 95 GLU A N 1
ATOM 783 C CA . GLU A 1 95 ? -11.022 7.070 19.880 1.00 96.31 95 GLU A CA 1
ATOM 784 C C . GLU A 1 95 ? -10.348 8.001 18.852 1.00 96.31 95 GLU A C 1
ATOM 786 O O . GLU A 1 95 ? -9.486 7.581 18.073 1.00 96.31 95 GLU A O 1
ATOM 791 N N . PRO A 1 96 ? -10.740 9.289 18.805 1.00 95.69 96 PRO A N 1
ATOM 792 C CA . PRO A 1 96 ? -10.336 10.203 17.736 1.00 95.69 96 PRO A CA 1
ATOM 793 C C . PRO A 1 96 ? -8.824 10.456 17.675 1.00 95.69 96 PRO A C 1
ATOM 795 O O . PRO A 1 96 ? -8.298 10.674 16.584 1.00 95.69 96 PRO A O 1
ATOM 798 N N . GLU A 1 97 ? -8.127 10.407 18.812 1.00 95.81 97 GLU A N 1
ATOM 799 C CA . GLU A 1 97 ? -6.669 10.575 18.889 1.00 95.81 97 GLU A CA 1
ATOM 800 C C . GLU A 1 97 ? -5.933 9.390 18.248 1.00 95.81 97 GLU A C 1
ATOM 802 O O . GLU A 1 97 ? -5.058 9.590 17.402 1.00 95.81 97 GLU A O 1
ATOM 807 N N . ALA A 1 98 ? -6.345 8.158 18.573 1.00 96.44 98 ALA A N 1
ATOM 808 C CA . ALA A 1 98 ? -5.803 6.948 17.960 1.00 96.44 98 ALA A CA 1
ATOM 809 C C . ALA A 1 98 ? -6.094 6.923 16.456 1.00 96.44 98 ALA A C 1
ATOM 811 O O . ALA A 1 98 ? -5.184 6.714 15.652 1.00 96.44 98 ALA A O 1
ATOM 812 N N . ARG A 1 99 ? -7.336 7.240 16.062 1.00 97.44 99 ARG A N 1
ATOM 813 C CA . ARG A 1 99 ? -7.724 7.361 14.651 1.00 97.44 99 ARG A CA 1
ATOM 814 C C . ARG A 1 99 ? -6.816 8.320 13.892 1.00 97.44 99 ARG A C 1
ATOM 816 O O . ARG A 1 99 ? -6.340 7.977 12.814 1.00 97.44 99 ARG A O 1
ATOM 823 N N . PHE A 1 100 ? -6.594 9.516 14.441 1.00 96.81 100 PHE A N 1
ATOM 824 C CA . PHE A 1 100 ? -5.761 10.538 13.814 1.00 96.81 100 PHE A CA 1
ATOM 825 C C . PHE A 1 100 ? -4.328 10.039 13.618 1.00 96.81 100 PHE A C 1
ATOM 827 O O . PHE A 1 100 ? -3.816 10.088 12.501 1.00 96.81 100 PHE A O 1
ATOM 834 N N . ARG A 1 101 ? -3.710 9.496 14.674 1.00 97.56 101 ARG A N 1
ATOM 835 C CA . ARG A 1 101 ? -2.319 9.039 14.615 1.00 97.56 101 ARG A CA 1
ATOM 836 C C . ARG A 1 101 ? -2.127 7.851 13.672 1.00 97.56 101 ARG A C 1
ATOM 838 O O . ARG A 1 101 ? -1.181 7.842 12.888 1.00 97.56 101 ARG A O 1
ATOM 845 N N . VAL A 1 102 ? -3.020 6.863 13.721 1.00 97.75 102 VAL A N 1
ATOM 846 C CA . VAL A 1 102 ? -2.952 5.699 12.824 1.00 97.75 102 VAL A CA 1
ATOM 847 C C . VAL A 1 102 ? -3.157 6.122 11.37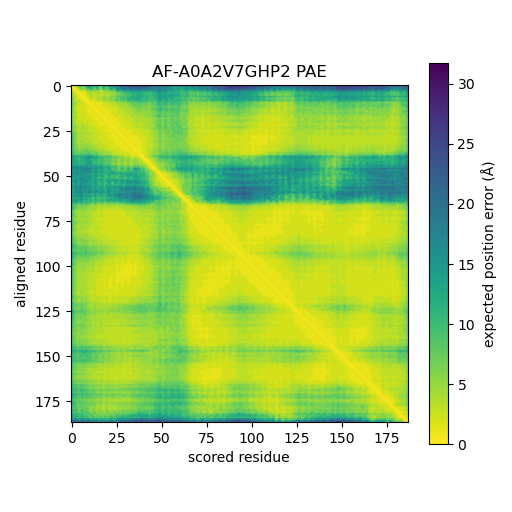3 1.00 97.75 102 VAL A C 1
ATOM 849 O O . VAL A 1 102 ? -2.422 5.662 10.503 1.00 97.75 102 VAL A O 1
ATOM 852 N N . ARG A 1 103 ? -4.101 7.031 11.107 1.00 97.06 103 ARG A N 1
ATOM 853 C CA . ARG A 1 103 ? -4.350 7.568 9.763 1.00 97.06 103 ARG A CA 1
ATOM 854 C C . ARG A 1 103 ? -3.152 8.331 9.212 1.00 97.06 103 ARG A C 1
ATOM 856 O O . ARG A 1 103 ? -2.814 8.144 8.051 1.00 97.06 103 ARG A O 1
ATOM 863 N N . GLU A 1 104 ? -2.517 9.169 10.025 1.00 96.00 104 GLU A N 1
ATOM 864 C CA . GLU A 1 104 ? -1.307 9.900 9.636 1.00 96.00 104 GLU A CA 1
ATOM 865 C C . GLU A 1 104 ? -0.198 8.931 9.194 1.00 96.00 104 GLU A C 1
ATOM 867 O O . GLU A 1 104 ? 0.289 9.026 8.070 1.00 96.00 104 GLU A O 1
ATOM 872 N N . LEU A 1 105 ? 0.118 7.933 10.028 1.00 97.25 105 LEU A N 1
ATOM 873 C CA . LEU A 1 105 ? 1.129 6.913 9.726 1.00 97.25 105 LEU A CA 1
ATOM 874 C C . LEU A 1 105 ? 0.768 6.070 8.495 1.00 97.25 105 LEU A C 1
ATOM 876 O O . LEU A 1 105 ? 1.626 5.781 7.664 1.00 97.25 105 LEU A O 1
ATOM 880 N N . LEU A 1 106 ? -0.501 5.677 8.362 1.00 97.19 106 LEU A N 1
ATOM 881 C CA . LEU A 1 106 ? -0.979 4.897 7.222 1.00 97.19 106 LEU A CA 1
ATOM 882 C C . LEU A 1 106 ? -0.911 5.698 5.916 1.00 97.19 106 LEU A C 1
ATOM 884 O O . LEU A 1 106 ? -0.609 5.132 4.869 1.00 97.19 106 LEU A O 1
ATOM 888 N N . ARG A 1 107 ? -1.171 7.008 5.955 1.00 95.75 107 ARG A N 1
ATOM 889 C CA . ARG A 1 107 ? -1.116 7.867 4.766 1.00 95.75 107 ARG A CA 1
ATOM 890 C C . ARG A 1 107 ? 0.299 8.080 4.247 1.00 95.75 107 ARG A C 1
ATOM 892 O O . ARG A 1 107 ? 0.450 8.199 3.035 1.00 95.75 107 ARG A O 1
ATOM 899 N N . GLU A 1 108 ? 1.312 8.058 5.114 1.00 94.94 108 GLU A N 1
ATOM 900 C CA . GLU A 1 108 ? 2.715 8.007 4.674 1.00 94.94 108 GLU A CA 1
ATOM 901 C C . GLU A 1 108 ? 2.976 6.743 3.838 1.00 94.94 108 GLU A C 1
ATOM 903 O O . GLU A 1 108 ? 3.492 6.835 2.728 1.00 94.94 108 GLU A O 1
ATOM 908 N N . ILE A 1 109 ? 2.516 5.580 4.314 1.00 96.00 109 ILE A N 1
ATOM 909 C CA . ILE A 1 109 ? 2.640 4.306 3.584 1.00 96.00 109 ILE A CA 1
ATOM 910 C C . ILE A 1 109 ? 1.873 4.372 2.254 1.00 96.00 109 ILE A C 1
ATOM 912 O O . ILE A 1 109 ? 2.420 4.051 1.204 1.00 96.00 109 ILE A O 1
ATOM 916 N N . ILE A 1 110 ? 0.620 4.842 2.270 1.00 96.38 110 ILE A N 1
ATOM 917 C CA . ILE A 1 110 ? -0.208 4.970 1.058 1.00 96.38 110 ILE A CA 1
ATOM 918 C C . ILE A 1 110 ? 0.458 5.877 0.012 1.00 96.38 110 ILE A C 1
ATOM 920 O O . ILE A 1 110 ? 0.356 5.597 -1.184 1.00 96.38 110 ILE A O 1
ATOM 924 N N . ALA A 1 111 ? 1.117 6.962 0.431 1.00 94.75 111 ALA A N 1
ATOM 925 C CA . ALA A 1 111 ? 1.790 7.875 -0.487 1.00 94.75 111 ALA A CA 1
ATOM 926 C C . ALA A 1 111 ? 2.953 7.192 -1.229 1.00 94.75 111 ALA A C 1
ATOM 928 O O . ALA A 1 111 ? 3.072 7.364 -2.449 1.00 94.75 111 ALA A O 1
ATOM 929 N N . ASP A 1 112 ? 3.754 6.388 -0.528 1.00 94.44 112 ASP A N 1
ATOM 930 C CA . ASP A 1 112 ? 4.843 5.607 -1.129 1.00 94.44 112 ASP A CA 1
ATOM 931 C C . ASP A 1 112 ? 4.295 4.5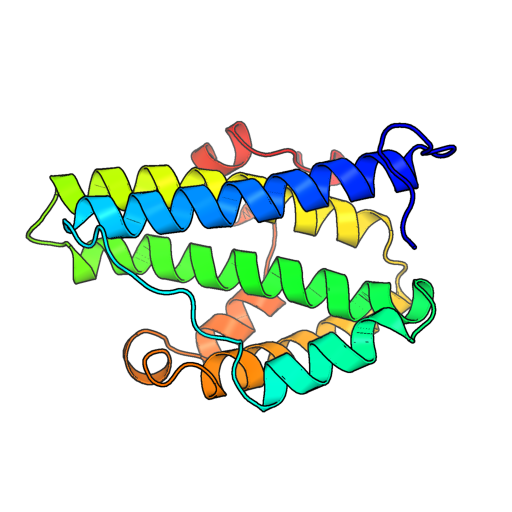25 -2.073 1.00 94.44 112 ASP A C 1
ATOM 933 O O . ASP A 1 112 ? 4.692 4.447 -3.238 1.00 94.44 112 ASP A O 1
ATOM 937 N N . GLU A 1 113 ? 3.300 3.762 -1.622 1.00 95.19 113 GLU A N 1
ATOM 938 C CA . GLU A 1 113 ? 2.652 2.691 -2.396 1.00 95.19 113 GLU A CA 1
ATOM 939 C C . GLU A 1 113 ? 2.022 3.220 -3.694 1.00 95.19 113 GLU A C 1
ATOM 941 O O . GLU A 1 113 ? 2.120 2.619 -4.770 1.00 95.19 113 GLU A O 1
ATOM 946 N N . LEU A 1 114 ? 1.422 4.411 -3.635 1.00 95.25 114 LEU A N 1
ATOM 947 C CA . LEU A 1 114 ? 0.882 5.089 -4.809 1.00 95.25 114 LEU A CA 1
ATOM 948 C C . LEU A 1 114 ? 1.978 5.448 -5.826 1.00 95.25 114 LEU A C 1
ATOM 950 O O . LEU A 1 114 ? 1.760 5.327 -7.042 1.00 95.25 114 LEU A O 1
ATOM 954 N N . ALA A 1 115 ? 3.160 5.849 -5.354 1.00 92.56 115 ALA A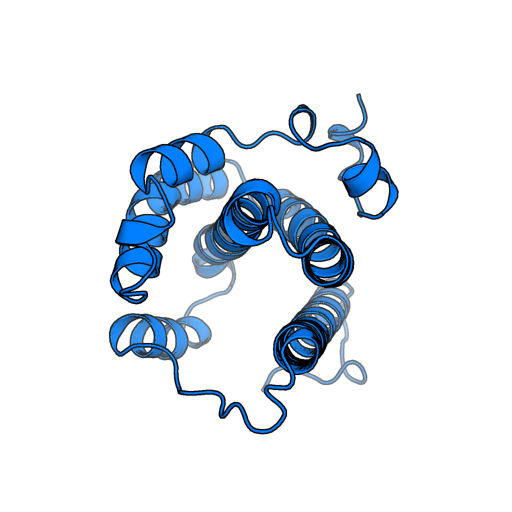 N 1
ATOM 955 C CA . ALA A 1 115 ? 4.311 6.098 -6.215 1.00 92.56 115 ALA A CA 1
ATOM 956 C C . ALA A 1 115 ? 4.858 4.789 -6.806 1.00 92.56 115 ALA A C 1
ATOM 958 O O . ALA A 1 115 ? 5.177 4.739 -8.002 1.00 92.56 115 ALA A O 1
ATOM 959 N N . HIS A 1 116 ? 4.896 3.709 -6.020 1.00 93.44 116 HIS A N 1
ATOM 960 C CA . HIS A 1 116 ? 5.348 2.384 -6.458 1.00 93.44 116 HIS A CA 1
ATOM 961 C C . HIS A 1 116 ? 4.460 1.805 -7.556 1.00 93.44 116 HIS A C 1
ATOM 963 O O . HIS A 1 116 ? 4.977 1.347 -8.584 1.00 93.44 116 HIS A O 1
ATOM 969 N N . VAL A 1 117 ? 3.135 1.906 -7.412 1.00 94.00 117 VAL A N 1
ATOM 970 C CA . VAL A 1 117 ? 2.168 1.520 -8.454 1.00 94.00 117 VAL A CA 1
ATOM 971 C C . VAL A 1 117 ? 2.474 2.250 -9.763 1.00 94.00 117 VAL A C 1
ATOM 973 O O . VAL A 1 117 ? 2.590 1.620 -10.822 1.00 94.00 117 VAL A O 1
ATOM 976 N N . GLY A 1 118 ? 2.677 3.567 -9.700 1.00 91.50 118 GLY A N 1
ATOM 977 C CA . GLY A 1 118 ? 2.984 4.397 -10.865 1.00 91.50 118 GLY A CA 1
ATOM 978 C C . GLY A 1 118 ? 4.320 4.032 -11.500 1.00 91.50 118 GLY A C 1
ATOM 979 O O . GLY A 1 118 ? 4.425 3.882 -12.722 1.00 91.50 118 GLY A O 1
ATOM 980 N N . GLN A 1 119 ? 5.345 3.827 -10.676 1.00 88.94 119 GLN A N 1
ATOM 981 C CA . GLN A 1 119 ? 6.670 3.409 -11.114 1.00 88.94 119 GLN A CA 1
ATOM 982 C C . GLN A 1 119 ? 6.599 2.061 -11.839 1.00 88.94 119 GLN A C 1
ATOM 984 O O . GLN A 1 119 ? 7.039 1.952 -12.984 1.00 88.94 119 GLN A O 1
ATOM 989 N N . ARG A 1 120 ? 6.020 1.032 -11.213 1.00 89.44 120 ARG A N 1
ATOM 990 C CA . ARG A 1 120 ? 5.894 -0.312 -11.796 1.00 89.44 120 ARG A CA 1
ATOM 991 C C . ARG A 1 120 ? 5.086 -0.287 -13.086 1.00 89.44 120 ARG A C 1
ATOM 993 O O . ARG A 1 120 ? 5.474 -0.930 -14.065 1.00 89.44 120 ARG A O 1
ATOM 1000 N N . ARG A 1 121 ? 4.001 0.495 -13.121 1.00 90.12 121 ARG A N 1
ATOM 1001 C CA . ARG A 1 121 ? 3.155 0.640 -14.308 1.00 90.12 121 ARG A CA 1
ATOM 1002 C C . ARG A 1 121 ? 3.927 1.190 -15.505 1.00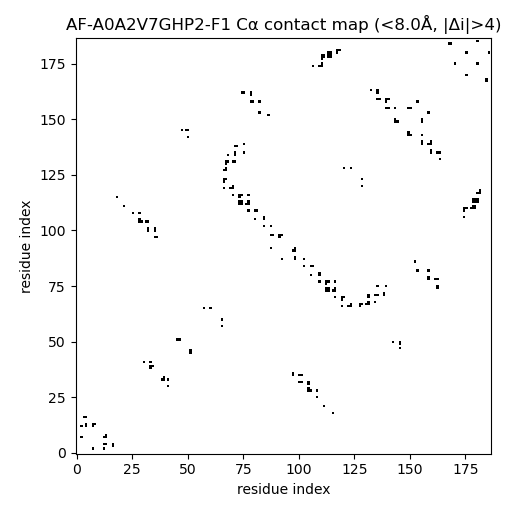 90.12 121 ARG A C 1
ATOM 1004 O O . ARG A 1 121 ? 3.673 0.724 -16.618 1.00 90.12 121 ARG A O 1
ATOM 1011 N N . ASN A 1 122 ? 4.862 2.119 -15.289 1.00 86.94 122 ASN A N 1
ATOM 1012 C CA . ASN A 1 122 ? 5.681 2.724 -16.347 1.00 86.94 122 ASN A CA 1
ATOM 1013 C C . ASN A 1 122 ? 6.600 1.731 -17.061 1.00 86.94 122 ASN A C 1
ATOM 1015 O O . ASN A 1 122 ? 6.857 1.870 -18.254 1.00 86.94 122 ASN A O 1
ATOM 1019 N N . PHE A 1 123 ? 7.059 0.699 -16.356 1.00 83.06 123 PHE A N 1
ATOM 1020 C CA . PHE A 1 123 ? 7.891 -0.353 -16.941 1.00 83.06 123 PHE A CA 1
ATOM 1021 C C . PHE A 1 123 ? 7.068 -1.521 -17.507 1.00 83.06 123 PHE A C 1
ATOM 1023 O O . PHE A 1 123 ? 7.633 -2.493 -18.013 1.00 83.06 123 PHE A O 1
ATOM 1030 N N . LEU A 1 124 ? 5.734 -1.440 -17.442 1.00 87.38 124 LEU A N 1
ATOM 1031 C CA . LEU A 1 124 ? 4.833 -2.497 -17.878 1.00 87.38 124 LEU A CA 1
ATOM 1032 C C . LEU A 1 124 ? 4.277 -2.212 -19.281 1.00 87.38 124 LEU A C 1
ATOM 1034 O O . LEU A 1 124 ? 3.460 -1.313 -19.491 1.00 87.38 124 LEU A O 1
ATOM 1038 N N . GLY A 1 125 ? 4.690 -3.022 -20.258 1.00 87.50 125 GLY A N 1
ATOM 1039 C CA . GLY A 1 125 ? 4.130 -2.979 -21.612 1.00 87.50 125 GLY A CA 1
ATOM 1040 C C . GLY A 1 125 ? 2.678 -3.491 -21.680 1.00 87.50 125 GLY A C 1
ATOM 1041 O O . GLY A 1 125 ? 2.195 -4.109 -20.728 1.00 87.50 125 GLY A O 1
ATOM 1042 N N . PRO A 1 126 ? 1.973 -3.323 -22.818 1.00 90.31 126 PRO A N 1
ATOM 1043 C CA . PRO A 1 126 ? 0.554 -3.688 -22.958 1.00 90.31 126 PRO A CA 1
ATOM 1044 C C . PRO A 1 126 ? 0.232 -5.147 -22.600 1.00 90.31 126 PRO A C 1
ATOM 1046 O O . PRO A 1 126 ? -0.798 -5.434 -21.990 1.00 90.31 126 PRO A O 1
ATOM 1049 N N . ILE A 1 127 ? 1.133 -6.073 -22.944 1.00 90.69 127 ILE A N 1
ATOM 1050 C CA . ILE A 1 127 ? 0.997 -7.497 -22.608 1.00 90.69 127 ILE A CA 1
ATOM 1051 C C . ILE A 1 127 ? 1.085 -7.699 -21.093 1.00 90.69 127 ILE A C 1
ATOM 1053 O O . ILE A 1 127 ? 0.247 -8.390 -20.519 1.00 90.69 127 ILE A O 1
ATOM 1057 N N . GLY A 1 128 ? 2.057 -7.056 -20.441 1.00 91.06 128 GLY A N 1
ATOM 1058 C CA . GLY A 1 128 ? 2.226 -7.125 -18.992 1.00 91.06 128 GLY A CA 1
ATOM 1059 C C . GLY A 1 128 ? 1.025 -6.551 -18.242 1.00 91.06 128 GLY A C 1
ATOM 1060 O O . GLY A 1 128 ? 0.584 -7.140 -17.264 1.00 91.06 128 GLY A O 1
ATOM 1061 N N . VAL A 1 129 ? 0.432 -5.465 -18.746 1.00 92.12 129 VAL A N 1
ATOM 1062 C CA . VAL A 1 129 ? -0.792 -4.871 -18.179 1.00 92.12 129 VAL A CA 1
ATOM 1063 C C . VAL A 1 129 ? -1.962 -5.837 -18.278 1.00 92.12 129 VAL A C 1
ATOM 1065 O O . VAL A 1 129 ? -2.701 -6.023 -17.313 1.00 92.12 129 VAL A O 1
ATOM 1068 N N . ARG A 1 130 ? -2.133 -6.483 -19.437 1.00 93.12 130 ARG A N 1
ATOM 1069 C CA . ARG A 1 130 ? -3.178 -7.492 -19.608 1.00 93.12 130 ARG A CA 1
ATOM 1070 C C . ARG A 1 130 ? -2.954 -8.664 -18.653 1.00 93.12 130 ARG A C 1
ATOM 1072 O O . ARG A 1 130 ? -3.907 -9.061 -17.995 1.00 93.12 130 ARG A O 1
ATOM 1079 N N . ALA A 1 131 ? -1.724 -9.162 -18.532 1.00 92.88 131 ALA A N 1
ATOM 1080 C CA . ALA A 1 131 ? -1.381 -10.216 -17.578 1.00 92.88 131 ALA A CA 1
ATOM 1081 C C . ALA A 1 131 ? -1.690 -9.802 -16.127 1.00 92.88 131 ALA A C 1
ATOM 1083 O O . ALA A 1 131 ? -2.372 -10.541 -15.423 1.00 92.88 131 ALA A O 1
ATOM 1084 N N . ALA A 1 132 ? -1.287 -8.596 -15.717 1.00 93.81 132 ALA A N 1
ATOM 1085 C CA . ALA A 1 132 ? -1.574 -8.057 -14.392 1.00 93.81 132 ALA A CA 1
ATOM 1086 C C . ALA A 1 132 ? -3.081 -8.026 -14.094 1.00 93.81 132 ALA A C 1
ATOM 1088 O O . ALA A 1 132 ? -3.498 -8.518 -13.052 1.00 93.81 132 ALA A O 1
ATOM 1089 N N . ARG A 1 133 ? -3.921 -7.553 -15.030 1.00 94.75 133 ARG A N 1
ATOM 1090 C CA . ARG A 1 133 ? -5.390 -7.536 -14.853 1.00 94.75 133 ARG A CA 1
ATOM 1091 C C . ARG A 1 133 ? -5.976 -8.922 -14.564 1.00 94.75 133 ARG A C 1
ATOM 1093 O O . ARG A 1 133 ? -6.889 -9.025 -13.752 1.00 94.75 133 ARG A O 1
ATOM 1100 N N . TRP A 1 134 ? -5.454 -9.976 -15.193 1.00 95.69 134 TRP A N 1
ATOM 1101 C CA . TRP A 1 134 ? -5.874 -11.357 -14.911 1.00 95.69 134 TRP A CA 1
ATOM 1102 C C . TRP A 1 134 ? -5.407 -11.859 -13.537 1.00 95.69 134 TRP A C 1
ATOM 1104 O O . TRP A 1 134 ? -6.033 -12.749 -12.965 1.00 95.69 134 TRP A O 1
ATOM 1114 N N . MET A 1 135 ? -4.324 -11.291 -13.004 1.00 94.69 135 MET A N 1
ATOM 1115 C CA . MET A 1 135 ? -3.719 -11.675 -11.727 1.00 94.69 135 MET A CA 1
ATOM 1116 C C . MET A 1 135 ? -4.328 -10.962 -10.509 1.00 94.69 135 MET A C 1
ATOM 1118 O O . MET A 1 135 ? -4.281 -11.529 -9.420 1.00 94.69 135 MET A O 1
ATOM 1122 N N . VAL A 1 136 ? -4.932 -9.775 -10.671 1.00 95.50 136 VAL A N 1
ATOM 1123 C CA . VAL A 1 136 ? -5.474 -8.963 -9.555 1.00 95.50 136 VAL A CA 1
ATOM 1124 C C . VAL A 1 136 ? -6.412 -9.768 -8.651 1.00 95.50 136 VAL A C 1
ATOM 1126 O O . VAL A 1 136 ? -6.144 -9.937 -7.463 1.00 95.50 136 VAL A O 1
ATOM 1129 N N . ALA A 1 137 ? -7.491 -10.315 -9.213 1.00 96.50 137 ALA A N 1
ATOM 1130 C CA . ALA A 1 137 ? -8.502 -11.031 -8.439 1.00 96.50 137 ALA A CA 1
ATOM 1131 C C . ALA A 1 137 ? -7.961 -12.269 -7.688 1.00 96.50 137 ALA A C 1
ATOM 1133 O O . ALA A 1 137 ? -8.225 -12.387 -6.489 1.00 96.50 137 ALA A O 1
ATOM 1134 N N . PRO A 1 138 ? -7.225 -13.207 -8.326 1.00 94.50 138 PRO A N 1
ATOM 1135 C CA . PRO A 1 138 ? -6.705 -14.367 -7.608 1.00 94.50 138 PRO A CA 1
ATOM 1136 C C . PRO A 1 138 ? -5.650 -13.998 -6.558 1.00 94.50 138 PRO A C 1
ATOM 1138 O O . PRO A 1 138 ? -5.646 -14.613 -5.493 1.00 94.50 138 PRO A O 1
ATOM 1141 N N . MET A 1 139 ? -4.790 -13.004 -6.812 1.00 92.81 139 MET A N 1
ATOM 1142 C CA . MET A 1 139 ? -3.765 -12.595 -5.843 1.00 92.81 139 MET A CA 1
ATOM 1143 C C . MET A 1 139 ? -4.379 -11.949 -4.599 1.00 92.81 139 MET A C 1
ATOM 1145 O O . MET A 1 139 ? -4.039 -12.357 -3.492 1.00 92.81 139 MET A O 1
ATOM 1149 N N . ILE A 1 140 ? -5.341 -11.036 -4.768 1.00 93.31 140 ILE A N 1
ATOM 1150 C CA . ILE A 1 140 ? -6.053 -10.411 -3.643 1.00 93.31 140 ILE A CA 1
ATOM 1151 C C . ILE A 1 140 ? -6.774 -11.461 -2.796 1.00 93.31 140 ILE A C 1
ATOM 1153 O O . ILE A 1 140 ? -6.612 -11.498 -1.579 1.00 93.31 140 ILE A O 1
ATOM 1157 N N . ARG A 1 141 ? -7.541 -12.361 -3.427 1.00 93.44 141 ARG A N 1
ATOM 1158 C CA . ARG A 1 141 ? -8.270 -13.403 -2.687 1.00 93.44 141 ARG A CA 1
ATOM 1159 C C . ARG A 1 141 ? -7.328 -14.333 -1.930 1.00 93.44 141 ARG A C 1
ATOM 1161 O O . ARG A 1 141 ? -7.638 -14.727 -0.810 1.00 93.44 141 ARG A O 1
ATOM 1168 N N . MET A 1 142 ? -6.183 -14.670 -2.522 1.00 89.62 142 MET A N 1
ATOM 1169 C CA . MET A 1 142 ? -5.163 -15.482 -1.862 1.00 89.62 142 MET A CA 1
ATOM 1170 C C . MET A 1 142 ? -4.538 -14.754 -0.670 1.00 89.62 142 MET A C 1
ATOM 1172 O O . MET A 1 142 ? -4.386 -15.356 0.389 1.00 89.62 142 MET A O 1
ATOM 1176 N N . PHE A 1 143 ? -4.215 -13.471 -0.824 1.00 88.12 143 PHE A N 1
ATOM 1177 C CA . PHE A 1 143 ? -3.691 -12.644 0.258 1.00 88.12 143 PHE A CA 1
ATOM 1178 C C . PHE A 1 143 ? -4.678 -12.560 1.430 1.00 88.12 143 PHE A C 1
ATOM 1180 O O . PHE A 1 143 ? -4.313 -12.874 2.560 1.00 88.12 143 PHE A O 1
ATOM 1187 N N . CYS A 1 144 ? -5.948 -12.248 1.160 1.00 90.31 144 CYS A N 1
ATOM 1188 C CA . CYS A 1 144 ? -6.978 -12.178 2.197 1.00 90.31 144 CYS A CA 1
ATOM 1189 C C . CYS A 1 144 ? -7.291 -13.542 2.832 1.00 90.31 144 CYS A C 1
ATOM 1191 O O . CYS A 1 144 ? -7.707 -13.588 3.983 1.00 90.31 144 CYS A O 1
ATOM 1193 N N . HIS A 1 145 ? -7.090 -14.657 2.124 1.00 88.44 145 HIS A N 1
ATOM 1194 C CA . HIS A 1 145 ? -7.268 -15.993 2.701 1.00 88.44 145 HIS A CA 1
ATOM 1195 C C . HIS A 1 145 ? -6.234 -16.302 3.800 1.00 88.44 145 HIS A C 1
ATOM 1197 O O . HIS A 1 145 ? -6.562 -16.982 4.772 1.00 88.44 145 HIS A O 1
ATOM 1203 N N . ASP A 1 146 ? -5.001 -15.804 3.668 1.00 84.88 146 ASP A N 1
ATOM 1204 C CA . ASP A 1 146 ? -3.944 -15.970 4.678 1.00 84.88 146 ASP A CA 1
ATOM 1205 C C . ASP A 1 146 ? -4.111 -15.011 5.882 1.00 84.88 146 ASP A C 1
ATOM 1207 O O . ASP A 1 146 ? -3.366 -15.133 6.855 1.00 84.88 146 ASP A O 1
ATOM 1211 N N . LEU A 1 147 ? -5.102 -14.107 5.846 1.00 86.25 147 LEU A N 1
ATOM 1212 C CA . LEU A 1 147 ? -5.448 -13.152 6.904 1.00 86.25 147 LEU A CA 1
ATOM 1213 C C . LEU A 1 147 ? -6.840 -13.478 7.481 1.00 86.25 147 LEU A C 1
ATOM 1215 O O . LEU A 1 147 ? -7.852 -13.026 6.937 1.00 86.25 147 LEU A O 1
ATOM 1219 N N . PRO A 1 148 ? -6.937 -14.261 8.574 1.00 82.44 148 PRO A N 1
ATOM 1220 C CA . PRO A 1 148 ? -8.218 -14.694 9.143 1.00 82.44 148 PRO A CA 1
ATOM 1221 C C . PRO A 1 148 ? -9.203 -13.557 9.442 1.00 82.44 148 PRO A C 1
ATOM 1223 O O . PRO A 1 148 ? -10.418 -13.761 9.360 1.00 82.44 148 PRO A O 1
ATOM 1226 N N . GLU A 1 149 ? -8.686 -12.376 9.775 1.00 88.12 149 GLU A N 1
ATOM 1227 C CA . GLU A 1 149 ? -9.429 -11.163 10.105 1.00 88.12 149 GLU A CA 1
ATOM 1228 C C . GLU A 1 149 ? -10.057 -10.506 8.870 1.00 88.12 149 GLU A C 1
ATOM 1230 O O . GLU A 1 149 ? -11.082 -9.831 8.984 1.00 88.12 149 GLU A O 1
ATOM 1235 N N . ALA A 1 150 ? -9.496 -10.731 7.676 1.00 89.38 150 ALA A N 1
ATOM 1236 C CA . ALA A 1 150 ? -9.892 -10.008 6.473 1.00 89.38 150 ALA A CA 1
ATOM 1237 C C . ALA A 1 150 ? -11.372 -10.214 6.119 1.00 89.38 150 ALA A C 1
ATOM 1239 O O . ALA A 1 150 ? -12.042 -9.273 5.711 1.00 89.38 150 ALA A O 1
ATOM 1240 N N . LYS A 1 151 ? -11.914 -11.416 6.349 1.00 87.69 151 LYS A N 1
ATOM 1241 C CA . LYS A 1 151 ? -13.334 -11.726 6.095 1.00 87.69 151 LYS A CA 1
ATOM 1242 C C . LYS A 1 151 ? -14.317 -11.005 7.028 1.00 87.69 151 LYS A C 1
ATOM 1244 O O . LYS A 1 151 ? -15.511 -11.019 6.755 1.00 87.69 151 LYS A O 1
ATOM 1249 N N . TYR A 1 152 ? -13.840 -10.466 8.151 1.00 89.75 152 TYR A N 1
ATOM 1250 C CA . TYR A 1 152 ? -14.664 -9.714 9.101 1.00 89.75 152 TYR A CA 1
ATOM 1251 C C . TYR A 1 152 ? -14.556 -8.206 8.885 1.00 89.75 152 TYR A C 1
ATOM 1253 O O . TYR A 1 152 ? -15.480 -7.480 9.232 1.00 89.75 152 TYR A O 1
ATOM 1261 N N . LEU A 1 153 ? -13.429 -7.751 8.336 1.00 89.31 153 LEU A N 1
ATOM 1262 C CA . LEU A 1 153 ? -13.125 -6.333 8.166 1.00 89.31 153 LEU A CA 1
ATOM 1263 C C . LEU A 1 153 ? -13.414 -5.828 6.750 1.00 89.31 153 LEU A C 1
ATOM 1265 O O . LEU A 1 153 ? -13.678 -4.644 6.575 1.00 89.31 153 LEU A O 1
ATOM 1269 N N . PHE A 1 154 ? -13.376 -6.696 5.737 1.00 91.94 154 PHE A N 1
ATOM 1270 C CA . PHE A 1 154 ? -13.464 -6.277 4.341 1.00 91.94 154 PHE A CA 1
ATOM 1271 C C . PHE A 1 154 ? -14.510 -7.058 3.551 1.00 91.94 154 PHE A C 1
ATOM 1273 O O . PHE A 1 154 ? -14.631 -8.279 3.658 1.00 91.94 154 PHE A O 1
ATOM 1280 N N . ASP A 1 155 ? -15.171 -6.348 2.639 1.00 94.38 155 ASP A N 1
ATOM 1281 C CA . ASP A 1 155 ? -15.759 -6.952 1.449 1.00 94.38 155 ASP A CA 1
ATOM 1282 C C . ASP A 1 155 ? -14.633 -7.227 0.436 1.00 94.38 155 ASP A C 1
ATOM 1284 O O . ASP A 1 155 ? -14.108 -6.322 -0.220 1.00 94.38 155 ASP A O 1
ATOM 1288 N N . ILE A 1 156 ? -14.226 -8.495 0.343 1.00 94.62 156 ILE A N 1
ATOM 1289 C CA . ILE A 1 156 ? -13.111 -8.930 -0.511 1.00 94.62 156 ILE A CA 1
ATOM 1290 C C . ILE A 1 156 ? -13.448 -8.744 -1.995 1.00 94.62 156 ILE A C 1
ATOM 1292 O O . ILE A 1 156 ? -12.570 -8.386 -2.783 1.00 94.62 156 ILE A O 1
ATOM 1296 N N . ASP A 1 157 ? -14.701 -8.967 -2.398 1.00 96.06 157 ASP A N 1
ATOM 1297 C CA . ASP A 1 157 ? -15.096 -8.776 -3.794 1.00 96.06 157 ASP A CA 1
ATOM 1298 C C . ASP A 1 157 ? -15.067 -7.293 -4.157 1.00 96.06 157 ASP A C 1
ATOM 1300 O O . ASP A 1 157 ? -14.596 -6.941 -5.245 1.00 96.06 157 ASP A O 1
ATOM 1304 N N . ARG A 1 158 ? -15.461 -6.417 -3.227 1.00 96.00 158 ARG A N 1
ATOM 1305 C CA . ARG A 1 158 ? -15.301 -4.974 -3.404 1.00 96.00 158 ARG A CA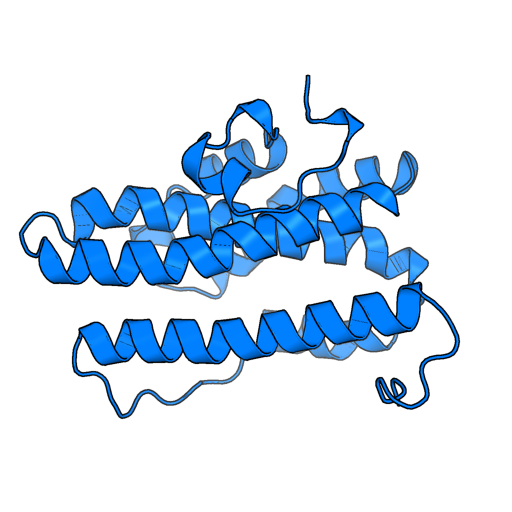 1
ATOM 1306 C C . ARG A 1 158 ? -13.835 -4.572 -3.532 1.00 96.00 158 ARG A C 1
ATOM 1308 O O . ARG A 1 158 ? -13.513 -3.806 -4.434 1.00 96.00 158 ARG A O 1
ATOM 1315 N N . LEU A 1 159 ? -12.950 -5.128 -2.706 1.00 95.25 159 LEU A N 1
ATOM 1316 C CA . LEU A 1 159 ? -11.510 -4.857 -2.775 1.00 95.25 159 LEU A CA 1
ATOM 1317 C C . LEU A 1 159 ? -10.920 -5.260 -4.138 1.00 95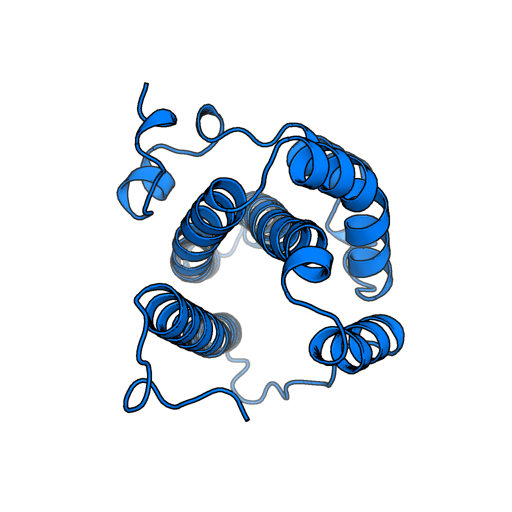.25 159 LEU A C 1
ATOM 1319 O O . LEU A 1 159 ? -10.147 -4.514 -4.736 1.00 95.25 159 LEU A O 1
ATOM 1323 N N . VAL A 1 160 ? -11.347 -6.404 -4.686 1.00 96.81 160 VAL A N 1
ATOM 1324 C CA . VAL A 1 160 ? -10.982 -6.821 -6.051 1.00 96.81 160 VAL A CA 1
ATOM 1325 C C . VAL A 1 160 ? -11.504 -5.840 -7.101 1.00 96.81 160 VAL A C 1
ATOM 1327 O O . VAL A 1 160 ? -10.773 -5.511 -8.039 1.00 96.81 160 VAL A O 1
ATOM 1330 N N . GLN A 1 161 ? -12.755 -5.388 -6.980 1.00 96.75 161 GLN A N 1
ATOM 1331 C CA . GLN A 1 161 ? -13.327 -4.435 -7.933 1.00 96.75 161 GLN A CA 1
ATOM 1332 C C . GLN A 1 161 ? -12.608 -3.089 -7.899 1.00 96.75 161 GLN A C 1
ATOM 1334 O O . GLN A 1 161 ? -12.265 -2.575 -8.962 1.00 96.75 161 GLN A O 1
ATOM 1339 N N . ASP A 1 162 ? -12.333 -2.560 -6.709 1.00 95.94 162 ASP A N 1
ATOM 1340 C CA . ASP A 1 162 ? -11.651 -1.279 -6.540 1.00 95.94 162 ASP A CA 1
ATOM 1341 C C . ASP A 1 162 ? -10.203 -1.353 -7.060 1.00 95.94 162 ASP A C 1
ATOM 1343 O O . ASP A 1 162 ? -9.766 -0.443 -7.761 1.00 95.94 162 ASP A O 1
ATOM 1347 N N . ALA A 1 163 ? -9.498 -2.475 -6.866 1.00 95.69 163 ALA A N 1
ATOM 1348 C CA . ALA A 1 163 ? -8.179 -2.686 -7.471 1.00 95.69 163 ALA A CA 1
ATOM 1349 C C . ALA A 1 163 ? -8.236 -2.751 -9.012 1.00 95.69 163 ALA A C 1
ATOM 1351 O O . ALA A 1 163 ? -7.388 -2.186 -9.702 1.00 95.69 163 ALA A O 1
ATOM 1352 N N . LEU A 1 164 ? -9.235 -3.432 -9.585 1.00 95.50 164 LEU A N 1
ATOM 1353 C CA . LEU A 1 164 ? -9.414 -3.516 -11.043 1.00 95.50 164 LEU A CA 1
ATOM 1354 C C . LEU A 1 164 ? -9.834 -2.182 -11.675 1.00 95.50 164 LEU A C 1
ATOM 1356 O O . LEU A 1 164 ? -9.523 -1.942 -12.848 1.00 95.50 164 LEU A O 1
ATOM 1360 N N . ALA A 1 165 ? -10.565 -1.364 -10.920 1.00 94.56 165 ALA A N 1
ATOM 1361 C CA . ALA A 1 165 ? -11.052 -0.048 -11.311 1.00 94.56 165 ALA A CA 1
ATOM 1362 C C . ALA A 1 165 ? -10.101 1.090 -10.910 1.00 94.56 165 ALA A C 1
ATOM 1364 O O . ALA A 1 165 ? -10.427 2.247 -11.163 1.00 94.56 165 ALA A O 1
ATOM 1365 N N . PHE A 1 166 ? -8.953 0.772 -10.301 1.00 93.56 166 PHE A N 1
ATOM 1366 C CA . PHE A 1 166 ? -8.017 1.762 -9.794 1.00 93.56 166 PHE A CA 1
ATOM 1367 C C . PHE A 1 166 ? -7.623 2.771 -10.873 1.00 93.56 166 PHE A C 1
ATOM 1369 O O . PHE A 1 166 ? -7.146 2.414 -11.956 1.00 93.56 166 PHE A O 1
ATOM 1376 N N . ASP A 1 167 ? -7.785 4.040 -10.522 1.00 89.00 167 ASP A N 1
ATOM 1377 C CA . ASP A 1 167 ? -7.416 5.185 -11.335 1.00 89.00 167 ASP A CA 1
ATOM 1378 C C . ASP A 1 167 ? -6.945 6.318 -10.415 1.00 89.00 167 ASP A C 1
ATOM 1380 O O . ASP A 1 167 ? -7.550 6.570 -9.370 1.00 89.00 167 ASP A O 1
ATOM 1384 N N . TYR A 1 168 ? -5.874 7.020 -10.795 1.00 86.25 168 TYR A N 1
ATOM 1385 C CA . TYR A 1 168 ? -5.311 8.109 -9.987 1.00 86.25 168 TYR A CA 1
ATOM 1386 C C . TYR A 1 168 ? -6.315 9.237 -9.707 1.00 86.25 168 TYR A C 1
ATOM 1388 O O . TYR A 1 168 ? -6.231 9.863 -8.654 1.00 86.25 168 TYR A O 1
ATOM 1396 N N . SER A 1 169 ? -7.293 9.460 -10.590 1.00 85.62 169 SER A N 1
ATOM 1397 C CA . SER A 1 169 ? -8.364 10.451 -10.389 1.00 85.62 169 SER A CA 1
ATOM 1398 C C . SER A 1 169 ? -9.301 10.122 -9.223 1.00 85.62 169 SER A C 1
ATOM 1400 O O . SER A 1 169 ? -10.030 10.993 -8.753 1.00 85.62 169 SER A O 1
ATOM 1402 N N . THR A 1 170 ? -9.285 8.877 -8.738 1.00 85.31 170 THR A N 1
ATOM 1403 C CA . THR A 1 170 ? -10.110 8.432 -7.603 1.00 85.31 170 THR A CA 1
ATOM 1404 C C . THR A 1 170 ? -9.435 8.644 -6.246 1.00 85.31 170 THR A C 1
ATOM 1406 O O . THR A 1 170 ? -10.073 8.459 -5.209 1.00 85.31 170 THR A O 1
ATOM 1409 N N . ILE A 1 171 ? -8.160 9.044 -6.237 1.00 89.12 171 ILE A N 1
ATOM 1410 C CA . ILE A 1 171 ? -7.379 9.285 -5.023 1.00 89.12 171 ILE A CA 1
ATOM 1411 C C . ILE A 1 171 ? -7.569 10.727 -4.554 1.00 89.12 171 ILE A C 1
ATOM 1413 O O . ILE A 1 171 ? -7.660 11.655 -5.357 1.00 89.12 171 ILE A O 1
ATOM 1417 N N . SER A 1 172 ? -7.645 10.927 -3.235 1.00 86.88 172 SER A N 1
ATOM 1418 C CA . SER A 1 172 ? -7.827 12.259 -2.663 1.00 86.88 172 SER A CA 1
ATOM 1419 C C . SER A 1 172 ? -6.654 13.182 -3.011 1.00 86.88 172 SER A C 1
ATOM 1421 O O . SER A 1 172 ? -5.496 12.765 -3.063 1.00 86.88 172 SER A O 1
ATOM 1423 N N . SER A 1 173 ? -6.948 14.469 -3.203 1.00 84.94 173 SER A N 1
ATOM 1424 C CA . SER A 1 173 ? -5.931 15.482 -3.511 1.00 84.94 173 SER A CA 1
ATOM 1425 C C . SER A 1 173 ? -4.863 15.614 -2.423 1.00 84.94 173 SER A C 1
ATOM 1427 O O . SER A 1 173 ? -3.734 15.978 -2.726 1.00 84.94 173 SER A O 1
ATOM 1429 N N . ASP A 1 174 ? -5.232 15.319 -1.175 1.00 86.19 174 ASP A N 1
ATOM 1430 C CA . ASP A 1 174 ? -4.333 15.276 -0.021 1.00 86.19 174 ASP A CA 1
ATOM 1431 C C . ASP A 1 174 ? -3.268 14.183 -0.189 1.00 86.19 174 ASP A C 1
ATOM 1433 O O . ASP A 1 174 ? -2.081 14.459 -0.147 1.00 86.19 174 ASP A O 1
ATOM 1437 N N . ILE A 1 175 ? -3.659 12.949 -0.512 1.00 86.62 175 ILE A N 1
ATOM 1438 C CA . ILE A 1 175 ? -2.684 11.868 -0.734 1.00 86.62 175 ILE A CA 1
ATOM 1439 C C . ILE A 1 175 ? -1.839 12.152 -1.987 1.00 86.62 175 ILE A C 1
ATOM 1441 O O . ILE A 1 175 ? -0.628 11.927 -2.000 1.00 86.62 175 ILE A O 1
ATOM 1445 N N . LEU A 1 176 ? -2.461 12.689 -3.043 1.00 88.50 176 LEU A N 1
ATOM 1446 C CA . LEU A 1 176 ? -1.769 13.007 -4.294 1.00 88.50 176 LEU A CA 1
ATOM 1447 C C . LEU A 1 176 ? -0.707 14.105 -4.139 1.00 88.50 176 LEU A C 1
ATOM 1449 O O . LEU A 1 176 ? 0.289 14.067 -4.859 1.00 88.50 176 LEU A O 1
ATOM 1453 N N . SER A 1 177 ? -0.889 15.078 -3.239 1.00 86.69 177 SER A N 1
ATOM 1454 C CA . SER A 1 177 ? 0.097 16.150 -3.024 1.00 86.69 177 SER A CA 1
ATOM 1455 C C . SER A 1 177 ? 1.367 15.655 -2.324 1.00 86.69 177 SER A C 1
ATOM 1457 O O . SER A 1 177 ? 2.426 16.264 -2.490 1.00 86.69 177 SER A O 1
ATOM 1459 N N . HIS A 1 178 ? 1.269 14.545 -1.589 1.00 87.38 178 HIS A N 1
ATOM 1460 C CA . HIS A 1 178 ? 2.368 13.922 -0.854 1.00 87.38 178 HIS A CA 1
ATOM 1461 C C . HIS A 1 178 ? 3.031 12.755 -1.602 1.00 87.38 178 HIS A C 1
ATOM 1463 O O . HIS A 1 178 ? 4.054 12.251 -1.148 1.00 87.38 178 HIS A O 1
ATOM 1469 N N . SER A 1 179 ? 2.497 12.350 -2.758 1.00 88.81 179 SER A N 1
ATOM 1470 C CA . SER A 1 179 ? 3.006 11.224 -3.544 1.00 88.81 179 SER A CA 1
ATOM 1471 C C . SER A 1 179 ? 3.597 11.661 -4.887 1.00 88.81 179 SER A C 1
ATOM 1473 O O . SER A 1 179 ? 3.191 12.655 -5.501 1.00 88.81 179 SER A O 1
ATOM 1475 N N . TRP A 1 180 ? 4.551 10.882 -5.404 1.00 89.56 180 TRP A N 1
ATOM 1476 C CA . TRP A 1 180 ? 4.949 11.010 -6.800 1.00 89.56 180 TRP A CA 1
ATOM 1477 C C . TRP A 1 180 ? 3.889 10.379 -7.710 1.00 89.56 180 TRP A C 1
ATOM 1479 O O . TRP A 1 180 ? 3.609 9.186 -7.650 1.00 89.56 180 TRP A O 1
ATOM 1489 N N . VAL A 1 181 ? 3.340 11.186 -8.617 1.00 84.69 181 VAL A N 1
ATOM 1490 C CA . VAL A 1 181 ? 2.341 10.756 -9.604 1.00 84.69 181 VAL A CA 1
ATOM 1491 C C . VAL A 1 181 ? 2.944 10.838 -11.009 1.00 84.69 181 VAL A C 1
ATOM 1493 O O . VAL A 1 181 ? 3.528 11.881 -11.345 1.00 84.69 181 VAL A O 1
ATOM 1496 N N . PRO A 1 182 ? 2.785 9.801 -11.859 1.00 83.12 182 PRO A N 1
ATOM 1497 C CA . PRO A 1 182 ? 3.219 9.853 -13.250 1.00 83.12 182 PRO A CA 1
ATOM 1498 C C . PRO A 1 182 ? 2.667 11.085 -13.974 1.00 83.12 182 PRO A C 1
ATOM 1500 O O . PRO A 1 182 ? 1.503 11.449 -13.816 1.00 83.12 182 PRO A O 1
ATOM 1503 N N . SER A 1 183 ? 3.490 11.733 -14.798 1.00 81.50 183 SER A N 1
ATOM 1504 C CA . SER A 1 183 ? 3.130 13.010 -15.432 1.00 81.50 183 SER A CA 1
ATOM 1505 C C . SER A 1 183 ? 1.872 12.933 -16.303 1.00 81.50 183 SER A C 1
ATOM 1507 O O . SER A 1 183 ? 1.104 13.885 -16.328 1.00 81.50 183 SER A O 1
ATOM 1509 N N . TYR A 1 184 ? 1.620 11.801 -16.962 1.00 76.12 184 TYR A N 1
ATOM 1510 C CA . TYR A 1 184 ? 0.427 11.581 -17.792 1.00 76.12 184 TYR A CA 1
ATOM 1511 C C . TYR A 1 184 ? -0.859 11.316 -16.990 1.00 76.12 184 TYR A C 1
ATOM 1513 O O . TYR A 1 184 ? -1.921 11.181 -17.589 1.00 76.12 184 TYR A O 1
ATOM 1521 N N . CYS A 1 185 ? -0.775 11.222 -15.660 1.00 77.12 185 CYS A N 1
ATOM 1522 C CA . CYS A 1 185 ? -1.929 11.145 -14.761 1.00 77.12 185 CYS A CA 1
ATOM 1523 C C . CYS A 1 185 ? -2.284 12.510 -14.145 1.00 77.12 185 CYS A C 1
ATOM 1525 O O . CYS A 1 185 ? -3.286 12.616 -13.449 1.00 77.12 185 CYS A O 1
ATOM 1527 N N . LYS A 1 186 ? -1.471 13.550 -14.380 1.00 68.44 186 LYS A N 1
ATOM 1528 C CA . LYS A 1 186 ? -1.741 14.930 -13.954 1.00 68.44 186 LYS A CA 1
ATOM 1529 C C . LYS A 1 186 ? -2.510 15.639 -15.074 1.00 68.44 186 LYS A C 1
ATOM 1531 O O . LYS A 1 186 ? -1.903 16.351 -15.872 1.00 68.44 186 LYS A O 1
ATOM 1536 N N . GLY A 1 187 ? -3.803 15.351 -15.193 1.00 55.75 187 GLY A N 1
ATOM 1537 C CA . GLY A 1 187 ? -4.709 15.908 -16.204 1.00 55.75 187 GLY A CA 1
ATOM 1538 C C . GLY A 1 187 ? -5.959 16.479 -15.568 1.00 55.75 187 GLY A C 1
ATOM 1539 O O . GLY A 1 187 ? -6.465 15.823 -14.634 1.00 55.75 187 GLY A O 1
#

Radius of gyration: 17.14 Å; Cα contacts (8 Å, |Δi|>4): 136; chains: 1; bounding box: 44×37×47 Å

Secondary structure (DSSP, 8-state):
-PPPTTT--SHHHHHHHHHHHHHHHHHHHHHHHHHHTT-TT---PPPPHHHHHHHHHGGGS-HHHHHHHHHHHHHHHHHHHHHHHHHHHHHTTT-HHHHHHHHHHHHHHHHHHHHHHHHHHHT--HHHHHHHHHHHHHHHHHHHHT-TTHHHH--HHHHHHHHHT--GGGS-HHHHHHS---GGG--

Sequence (187 aa):
GTPSIAESKTTNEKISRYHLCEEFCHVRLFHEIFRTFHLDRVEWVPLGKWMGRIYRIFPSFPGAIMSPPAFVTELMGLTFYLHIDRLLDEVFATEPEARFRVRELLREIIADELAHVGQRRNFLGPIGVRAARWMVAPMIRMFCHDLPEAKYLFDIDRLVQDALAFDYSTISSDILSHSWVPSYCKG

Mean predicted aligned error: 5.67 Å

Solvent-accessible surface area (backbone atoms only — not comparable to full-atom values): 10724 Å² total; per-residue (Å²): 132,86,72,52,68,89,67,40,87,45,70,67,52,38,51,56,46,52,52,54,51,49,58,54,50,44,56,53,42,54,50,52,46,38,43,71,73,72,44,84,77,78,76,88,70,79,66,46,79,64,57,47,49,52,65,67,51,57,80,78,54,61,64,84,73,44,48,27,60,52,34,38,50,34,40,45,52,34,46,51,50,57,52,47,60,59,45,38,60,66,79,27,61,90,37,63,67,56,33,51,54,44,46,55,49,49,48,56,48,44,17,53,31,49,24,48,31,43,55,44,50,73,77,45,52,76,68,37,49,55,53,24,64,71,42,42,53,61,50,50,54,53,55,44,65,69,34,83,61,38,76,79,76,45,63,64,69,57,52,40,48,52,50,76,64,62,52,77,87,78,52,55,69,72,53,55,73,73,26,62,70,54,73,93,72,72,122